Protein AF-A0A087ARN2-F1 (afdb_monomer_lite)

Organism: NCBI:txid78344

Sequence (265 aa):
MGVLNLYKTVVIKGNYSTIGYGLGFSHPNRLAYGFVYLLFTYIAFVGKSFNKKDYICITFGLIVCYAITQSRTAILCVVSILLLVTLVKSRFLNKNIKRLVAFLGYVCPPLCVFISIGVPQLMLSSNHNLRILADLIDKLFSGRFKLISRTFKYYDMTLFGGVNSFDILDRIYKYSTVDNGYIRFLYAYGIVGLFVYIVLTLLTVNALSKHGNYLFVSLIIVTSFWGISENVLMSVGFNITVLFWSVLLRRTSTNEKMISTCSLS

Structure (mmCIF, N/CA/C/O backbone):
data_AF-A0A087ARN2-F1
#
_entry.id   AF-A0A087ARN2-F1
#
loop_
_atom_site.group_PDB
_atom_site.id
_atom_site.type_symbol
_atom_site.label_atom_id
_atom_site.label_alt_id
_atom_site.label_comp_id
_atom_site.label_asym_id
_atom_site.label_entity_id
_atom_site.label_seq_id
_atom_site.pdbx_PDB_ins_code
_atom_site.Cartn_x
_atom_site.Cartn_y
_atom_site.Cartn_z
_atom_site.occupancy
_atom_site.B_iso_or_equiv
_atom_site.auth_seq_id
_atom_site.auth_comp_id
_atom_site.auth_asym_id
_atom_site.auth_atom_id
_atom_site.pdbx_PDB_model_num
ATOM 1 N N . MET A 1 1 ? 33.820 -0.016 17.286 1.00 42.00 1 MET A N 1
ATOM 2 C CA . MET A 1 1 ? 33.055 0.465 16.113 1.00 42.00 1 MET A CA 1
ATOM 3 C C . MET A 1 1 ? 31.655 -0.129 16.184 1.00 42.00 1 MET A C 1
ATOM 5 O O . MET A 1 1 ? 31.536 -1.343 16.164 1.00 42.00 1 MET A O 1
ATOM 9 N N . GLY A 1 2 ? 30.629 0.693 16.420 1.00 43.56 2 GLY A N 1
ATOM 10 C CA . GLY A 1 2 ? 29.303 0.214 16.835 1.00 43.56 2 GLY A CA 1
ATOM 11 C C . GLY A 1 2 ? 28.452 -0.391 15.714 1.00 43.56 2 GLY A C 1
ATOM 12 O O . GLY A 1 2 ? 28.624 -0.056 14.543 1.00 43.56 2 GLY A O 1
ATOM 13 N N . VAL A 1 3 ? 27.475 -1.212 16.116 1.00 52.06 3 VAL A N 1
ATOM 14 C CA . VAL A 1 3 ? 26.440 -1.888 15.295 1.00 52.06 3 VAL A CA 1
ATOM 15 C C . VAL A 1 3 ? 25.755 -0.952 14.278 1.00 52.06 3 VAL A C 1
ATOM 17 O O . VAL A 1 3 ? 25.296 -1.388 13.227 1.00 52.06 3 VAL A O 1
ATOM 20 N N . LEU A 1 4 ? 25.755 0.356 14.546 1.00 49.03 4 LEU A N 1
ATOM 21 C CA . LEU A 1 4 ? 25.221 1.406 13.675 1.00 49.03 4 LEU A CA 1
ATOM 22 C C . LEU A 1 4 ? 25.971 1.566 12.339 1.00 49.03 4 LEU A C 1
ATOM 24 O O . LEU A 1 4 ? 25.371 2.023 11.371 1.00 49.03 4 LEU A O 1
ATOM 28 N N . ASN A 1 5 ? 27.252 1.195 12.250 1.00 50.69 5 ASN A N 1
ATOM 29 C CA . ASN A 1 5 ? 28.081 1.481 11.068 1.00 50.69 5 ASN A CA 1
ATOM 30 C C . ASN A 1 5 ? 28.059 0.380 9.992 1.00 50.69 5 ASN A C 1
ATOM 32 O O . ASN A 1 5 ? 28.600 0.580 8.909 1.00 50.69 5 ASN A O 1
ATOM 36 N N . LEU A 1 6 ? 27.441 -0.773 10.269 1.00 50.91 6 LEU A N 1
ATOM 37 C CA . LEU A 1 6 ? 27.540 -1.968 9.420 1.00 50.91 6 LEU A CA 1
ATOM 38 C C . LEU A 1 6 ? 26.692 -1.916 8.134 1.00 50.91 6 LEU A C 1
ATOM 40 O O . LEU A 1 6 ? 26.964 -2.671 7.212 1.00 50.91 6 LEU A O 1
ATOM 44 N N . TYR A 1 7 ? 25.711 -1.007 8.036 1.00 55.31 7 TYR A N 1
ATOM 45 C CA . TYR A 1 7 ? 24.829 -0.870 6.860 1.00 55.31 7 TYR A CA 1
ATOM 46 C C . TYR A 1 7 ? 24.456 0.592 6.597 1.00 55.31 7 TYR A C 1
ATOM 48 O O . TYR A 1 7 ? 23.280 0.965 6.536 1.00 55.31 7 TYR A O 1
ATOM 56 N N . LYS A 1 8 ? 25.479 1.445 6.511 1.00 56.59 8 LYS A N 1
ATOM 57 C CA . LYS A 1 8 ? 25.338 2.850 6.131 1.00 56.59 8 LYS A CA 1
ATOM 58 C C . LYS A 1 8 ? 25.151 2.928 4.617 1.00 56.59 8 LYS A C 1
ATOM 60 O O . LYS A 1 8 ? 26.072 2.609 3.872 1.00 56.59 8 LYS A O 1
ATOM 65 N N . THR A 1 9 ? 23.987 3.371 4.151 1.00 59.41 9 THR A N 1
ATOM 66 C CA . THR A 1 9 ? 23.742 3.556 2.711 1.00 59.41 9 THR A CA 1
ATOM 67 C C . THR A 1 9 ? 23.382 5.000 2.412 1.00 59.41 9 THR A C 1
ATOM 69 O O . THR A 1 9 ? 22.586 5.618 3.126 1.00 59.41 9 THR A O 1
ATOM 72 N N . VAL A 1 10 ? 23.945 5.533 1.331 1.00 61.50 10 VAL A N 1
ATOM 73 C CA . VAL A 1 10 ? 23.566 6.842 0.805 1.00 61.50 10 VAL A CA 1
ATOM 74 C C . VAL A 1 10 ? 22.22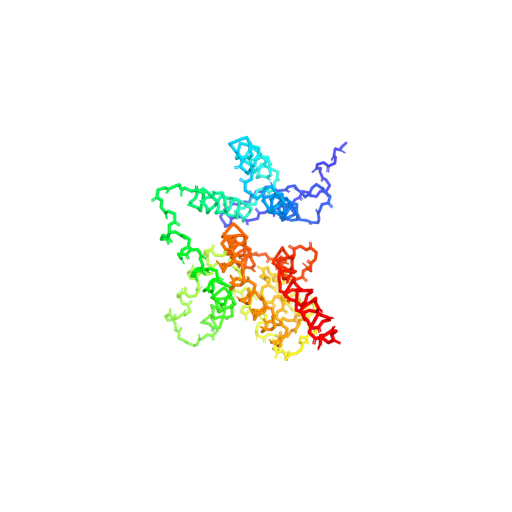0 6.703 0.096 1.00 61.50 10 VAL A C 1
ATOM 76 O O . VAL A 1 10 ? 22.105 6.033 -0.925 1.00 61.50 10 VAL A O 1
ATOM 79 N N . VAL A 1 11 ? 21.191 7.332 0.652 1.00 57.62 11 VAL A N 1
ATOM 80 C CA . VAL A 1 11 ? 19.848 7.418 0.080 1.00 57.62 11 VAL A CA 1
ATOM 81 C C . VAL A 1 11 ? 19.754 8.721 -0.709 1.00 57.62 11 VAL A C 1
ATOM 83 O O . VAL A 1 11 ? 19.768 9.811 -0.132 1.00 57.62 11 VAL A O 1
ATOM 86 N N . ILE A 1 12 ? 19.668 8.615 -2.034 1.00 57.97 12 ILE A N 1
ATOM 87 C CA . ILE A 1 12 ? 19.504 9.764 -2.931 1.00 57.97 12 ILE 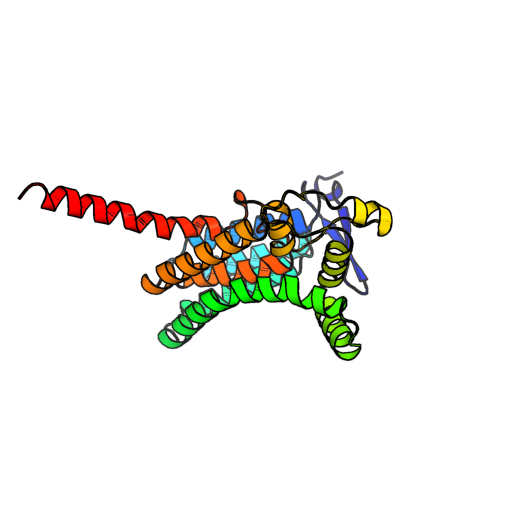A CA 1
ATOM 88 C C . ILE A 1 12 ? 18.036 10.206 -2.890 1.00 57.97 12 ILE A C 1
ATOM 90 O O . ILE A 1 12 ? 17.133 9.440 -3.225 1.00 57.97 12 ILE A O 1
ATOM 94 N N . LYS A 1 13 ? 17.783 11.446 -2.464 1.00 51.91 13 LYS A N 1
ATOM 95 C CA . LYS A 1 13 ? 16.450 12.051 -2.341 1.00 51.91 13 LYS A CA 1
ATOM 96 C C . LYS A 1 13 ? 16.305 13.203 -3.334 1.00 51.91 13 LYS A C 1
ATOM 98 O O . LYS A 1 13 ? 16.327 14.371 -2.951 1.00 51.91 13 LYS A O 1
ATOM 103 N N . GLY A 1 14 ? 16.130 12.876 -4.613 1.00 56.53 14 GLY A N 1
ATOM 104 C CA . GLY A 1 14 ? 15.984 13.877 -5.675 1.00 56.53 14 GLY A CA 1
ATOM 105 C C . GLY A 1 14 ? 17.253 14.720 -5.829 1.00 56.53 14 GLY A C 1
ATOM 106 O O . GLY A 1 14 ? 18.191 14.274 -6.475 1.00 56.53 14 GLY A O 1
ATOM 107 N N . ASN A 1 15 ? 17.291 15.898 -5.195 1.00 43.38 15 ASN A N 1
ATOM 108 C CA . ASN A 1 15 ? 18.382 16.877 -5.321 1.00 43.38 15 ASN A CA 1
ATOM 109 C C . ASN A 1 15 ? 19.471 16.773 -4.235 1.00 43.38 15 ASN A C 1
ATOM 111 O O . ASN A 1 15 ? 20.459 17.494 -4.311 1.00 43.38 15 ASN A O 1
ATOM 115 N N . TYR A 1 16 ? 19.304 15.930 -3.210 1.00 45.41 16 TYR A N 1
ATOM 116 C CA . TYR A 1 16 ? 20.285 15.789 -2.127 1.00 45.41 16 TYR A CA 1
ATOM 117 C C . TYR A 1 16 ? 20.426 14.338 -1.664 1.00 45.41 16 TYR A C 1
ATOM 119 O O . TYR A 1 16 ? 19.500 13.535 -1.776 1.00 45.41 16 TYR A O 1
ATOM 127 N N . SER A 1 17 ? 21.593 13.993 -1.129 1.00 56.38 17 SER A N 1
ATOM 128 C CA . SER A 1 17 ? 21.893 12.666 -0.595 1.00 56.38 17 SER A CA 1
ATOM 129 C C . SER A 1 17 ? 21.858 12.672 0.932 1.00 56.38 17 SER A C 1
ATOM 131 O O . SER A 1 17 ? 22.512 13.499 1.562 1.00 56.38 17 SER A O 1
ATOM 133 N N . THR A 1 18 ? 21.131 11.732 1.536 1.00 61.28 18 THR A N 1
ATOM 134 C CA . THR A 1 18 ? 21.098 11.540 2.996 1.00 61.28 18 THR A CA 1
ATOM 135 C C . THR A 1 18 ? 21.615 10.168 3.371 1.00 61.28 18 THR A C 1
ATOM 137 O O . THR A 1 18 ? 21.396 9.207 2.645 1.00 61.28 18 THR A O 1
ATOM 140 N N . ILE A 1 19 ? 22.250 10.050 4.528 1.00 70.62 19 ILE A N 1
ATOM 141 C CA . ILE A 1 19 ? 22.676 8.757 5.058 1.00 70.62 19 ILE A CA 1
ATOM 142 C C . ILE A 1 19 ? 21.508 8.121 5.818 1.00 70.62 19 ILE A C 1
ATOM 144 O O . ILE A 1 19 ? 20.956 8.746 6.721 1.00 70.62 19 ILE A O 1
ATOM 148 N N . GLY A 1 20 ? 21.158 6.884 5.465 1.00 59.47 20 GLY A N 1
ATOM 149 C CA . GLY A 1 20 ? 20.252 6.040 6.245 1.00 59.47 20 GLY A CA 1
ATOM 150 C C . GLY A 1 20 ? 20.992 4.845 6.845 1.00 59.47 20 GLY A C 1
ATOM 151 O O . GLY A 1 20 ? 21.962 4.354 6.257 1.00 59.47 20 GLY A O 1
ATOM 152 N N . TYR A 1 21 ? 20.517 4.364 7.995 1.00 64.62 21 TYR A N 1
ATOM 153 C CA . TYR A 1 21 ? 21.105 3.222 8.700 1.00 64.62 21 TYR A CA 1
ATOM 154 C C . TYR A 1 21 ? 20.163 2.011 8.683 1.00 64.62 21 TYR A C 1
ATOM 156 O O . TYR A 1 21 ? 19.014 2.100 9.113 1.00 64.62 21 TYR A O 1
ATOM 164 N N . GLY A 1 22 ? 20.656 0.871 8.184 1.00 56.06 22 GLY A N 1
ATOM 165 C CA . GLY A 1 22 ? 19.898 -0.385 8.084 1.00 56.06 22 GLY A CA 1
ATOM 166 C C . GLY A 1 22 ? 19.762 -1.192 9.379 1.00 56.06 22 GLY A C 1
ATOM 167 O O . GLY A 1 22 ? 18.892 -2.048 9.447 1.00 56.06 22 GLY A O 1
ATOM 168 N N . LEU A 1 23 ? 20.589 -0.943 10.404 1.00 62.75 23 LEU A N 1
ATOM 169 C CA . LEU A 1 23 ? 20.616 -1.692 11.681 1.00 62.75 23 LEU A CA 1
ATOM 170 C C . LEU A 1 23 ? 20.532 -3.228 11.523 1.00 62.75 23 LEU A C 1
ATOM 172 O O . LEU A 1 23 ? 19.748 -3.886 12.199 1.00 62.75 23 LEU A O 1
ATOM 176 N N . GLY A 1 24 ? 21.308 -3.806 10.603 1.00 57.47 24 GLY A N 1
ATOM 177 C CA . GLY A 1 24 ? 21.291 -5.251 10.327 1.00 57.47 24 GLY A CA 1
ATOM 178 C C . GLY A 1 24 ? 20.391 -5.664 9.161 1.00 57.47 24 GLY A C 1
ATOM 179 O O . GLY A 1 24 ? 20.527 -6.773 8.653 1.00 57.47 24 GLY A O 1
ATOM 180 N N . PHE A 1 25 ? 19.526 -4.772 8.674 1.00 58.19 25 PHE A N 1
ATOM 181 C CA . PHE A 1 25 ? 18.828 -4.955 7.406 1.00 58.19 25 PHE A CA 1
ATOM 182 C C . PHE A 1 25 ? 19.691 -4.506 6.226 1.00 58.19 25 PHE A C 1
ATOM 184 O O . PHE A 1 25 ? 20.409 -3.510 6.298 1.00 58.19 25 PHE A O 1
ATOM 191 N N . SER A 1 26 ? 19.528 -5.188 5.089 1.00 60.00 26 SER A N 1
ATOM 192 C CA . SER A 1 26 ? 20.270 -4.914 3.850 1.00 60.00 26 SER A CA 1
ATOM 193 C C . SER A 1 26 ? 20.036 -3.514 3.259 1.00 60.00 26 SER A C 1
ATOM 195 O O . SER A 1 26 ? 20.745 -3.109 2.347 1.00 60.00 26 SER A O 1
ATOM 197 N N . HIS A 1 27 ? 19.015 -2.788 3.722 1.00 69.00 27 HIS A N 1
ATOM 198 C CA . HIS A 1 27 ? 18.702 -1.425 3.294 1.00 69.00 27 HIS A CA 1
ATOM 199 C C . HIS A 1 27 ? 17.960 -0.692 4.429 1.00 69.00 27 HIS A C 1
ATOM 201 O O . HIS A 1 27 ? 17.179 -1.346 5.111 1.00 69.00 27 HIS A O 1
ATOM 207 N N . PRO A 1 28 ? 18.107 0.629 4.638 1.00 74.06 28 PRO A N 1
ATOM 208 C CA . PRO A 1 28 ? 17.392 1.378 5.686 1.00 74.06 28 PRO A CA 1
ATOM 209 C C . PRO A 1 28 ? 15.875 1.335 5.553 1.00 74.06 28 PRO A C 1
ATOM 211 O O . PRO A 1 28 ? 15.160 1.247 6.551 1.00 74.06 28 PRO A O 1
ATOM 214 N N . ASN A 1 29 ? 15.375 1.312 4.316 1.00 78.00 29 ASN A N 1
ATOM 215 C CA . ASN A 1 29 ? 13.947 1.118 4.105 1.00 78.00 29 ASN A CA 1
ATOM 216 C C . ASN A 1 29 ? 13.517 -0.264 4.668 1.00 78.00 29 ASN A C 1
ATOM 218 O O . ASN A 1 29 ? 12.486 -0.300 5.327 1.00 78.00 29 ASN A O 1
ATOM 222 N N . ARG A 1 30 ? 14.369 -1.321 4.557 1.00 79.38 30 ARG A N 1
ATOM 223 C CA . ARG A 1 30 ? 14.435 -2.568 5.388 1.00 79.38 30 ARG A CA 1
ATOM 224 C C . ARG A 1 30 ? 13.595 -2.536 6.646 1.00 79.38 30 ARG A C 1
ATOM 226 O O . ARG A 1 30 ? 12.568 -3.180 6.851 1.00 79.38 30 ARG A O 1
ATOM 233 N N . LEU A 1 31 ? 14.177 -1.730 7.508 1.00 82.00 31 LEU A N 1
ATOM 234 C CA . LEU A 1 31 ? 13.820 -1.554 8.882 1.00 82.00 31 LEU A CA 1
ATOM 235 C C . LEU A 1 31 ? 12.513 -0.772 8.989 1.00 82.00 31 LEU A C 1
ATOM 237 O O . LEU A 1 31 ? 11.633 -1.150 9.757 1.00 82.00 31 LEU A O 1
ATOM 241 N N . ALA A 1 32 ? 12.362 0.276 8.175 1.00 84.94 32 ALA A N 1
ATOM 242 C CA . ALA A 1 32 ? 11.154 1.084 8.141 1.00 84.94 32 ALA A CA 1
ATOM 243 C C . ALA A 1 32 ? 9.917 0.247 7.776 1.00 84.94 32 ALA A C 1
ATOM 245 O O . ALA A 1 32 ? 8.869 0.436 8.389 1.00 84.94 32 ALA A O 1
ATOM 246 N N . TYR A 1 33 ? 10.022 -0.712 6.844 1.00 85.00 33 TYR A N 1
ATOM 247 C CA . TYR A 1 33 ? 8.883 -1.584 6.540 1.00 85.00 33 TYR A CA 1
ATOM 248 C C . TYR A 1 33 ? 8.527 -2.510 7.692 1.00 85.00 33 TYR A C 1
ATOM 250 O O . TYR A 1 33 ? 7.349 -2.631 8.023 1.00 85.00 33 TYR A O 1
ATOM 258 N N . GLY A 1 34 ? 9.528 -3.146 8.306 1.00 87.19 34 GLY A N 1
ATOM 259 C CA . GLY A 1 34 ? 9.303 -4.002 9.471 1.00 87.19 34 GLY A CA 1
ATOM 260 C C . GLY A 1 34 ? 8.626 -3.233 10.607 1.00 87.19 34 GLY A C 1
ATOM 261 O O . GLY A 1 34 ? 7.657 -3.714 11.190 1.00 87.19 34 GLY A O 1
ATOM 262 N N . PHE A 1 35 ? 9.067 -1.998 10.852 1.00 90.00 35 PHE A N 1
ATOM 263 C CA . PHE A 1 35 ? 8.465 -1.107 11.840 1.00 90.00 35 PHE A CA 1
ATOM 264 C C . PHE A 1 35 ? 7.003 -0.758 11.516 1.00 90.00 35 PHE A C 1
ATOM 266 O O . PHE A 1 35 ? 6.135 -0.909 12.374 1.00 90.00 35 PHE A O 1
ATOM 273 N N . VAL A 1 36 ? 6.702 -0.344 10.278 1.00 91.44 36 VAL A N 1
ATOM 274 C CA . VAL A 1 36 ? 5.322 -0.039 9.850 1.00 91.44 36 VAL A CA 1
ATOM 275 C C . VAL A 1 36 ? 4.427 -1.274 9.960 1.00 91.44 36 VAL A C 1
ATOM 277 O O . VAL A 1 36 ? 3.302 -1.171 10.448 1.00 91.44 36 VAL A O 1
ATOM 280 N N . TYR A 1 37 ? 4.930 -2.446 9.568 1.00 91.44 37 TYR A N 1
ATOM 281 C CA . TYR A 1 37 ? 4.198 -3.704 9.689 1.00 91.44 37 TYR A CA 1
ATOM 282 C C . TYR A 1 37 ? 3.853 -4.027 11.151 1.00 91.44 37 TYR A C 1
ATOM 284 O O . TYR A 1 37 ? 2.691 -4.292 11.454 1.00 91.44 37 TYR A O 1
ATOM 292 N N . LEU A 1 38 ? 4.828 -3.933 12.064 1.00 91.56 38 LEU A N 1
ATOM 293 C CA . LEU A 1 38 ? 4.613 -4.136 13.503 1.00 91.56 38 LEU A CA 1
ATOM 294 C C . LEU A 1 38 ? 3.604 -3.141 14.089 1.00 91.56 38 LEU A C 1
ATOM 296 O O . LEU A 1 38 ? 2.761 -3.510 14.904 1.00 91.56 38 LEU A O 1
ATOM 300 N N . LEU A 1 39 ? 3.651 -1.881 13.658 1.00 92.44 39 LEU A N 1
ATOM 301 C CA . LEU A 1 39 ? 2.666 -0.886 14.072 1.00 92.44 39 LEU A CA 1
ATOM 302 C C . LEU A 1 39 ? 1.262 -1.233 13.581 1.00 92.44 39 LEU A C 1
ATOM 304 O O . LEU A 1 39 ? 0.295 -1.104 14.329 1.00 92.44 39 LEU A O 1
ATOM 308 N N . PHE A 1 40 ? 1.128 -1.668 12.332 1.00 93.25 40 PHE A N 1
ATOM 309 C CA . PHE A 1 40 ? -0.173 -1.996 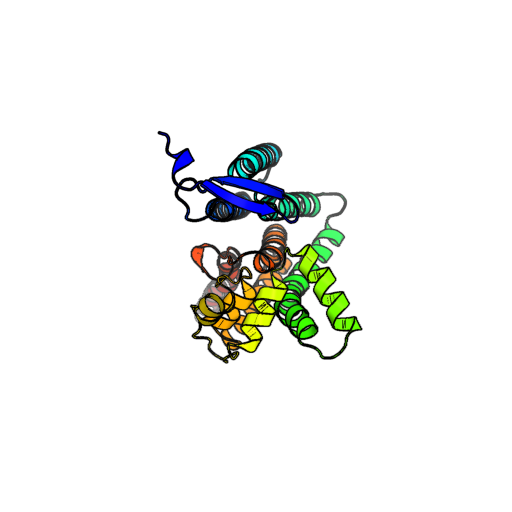11.761 1.00 93.25 40 PHE A CA 1
ATOM 310 C C . PHE A 1 40 ? -0.780 -3.228 12.435 1.00 93.25 40 PHE A C 1
ATOM 312 O O . PHE A 1 40 ? -1.977 -3.227 12.734 1.00 93.25 40 PHE A O 1
ATOM 319 N N . THR A 1 41 ? 0.028 -4.247 12.736 1.00 91.69 41 THR A N 1
ATOM 320 C CA . THR A 1 41 ? -0.427 -5.419 13.496 1.00 91.69 41 THR A CA 1
ATOM 321 C C . THR A 1 41 ? -0.767 -5.057 14.941 1.00 91.69 41 THR A C 1
ATOM 323 O O . THR A 1 41 ? -1.795 -5.510 15.441 1.00 91.69 41 THR A O 1
ATOM 326 N N . TYR A 1 42 ? -0.003 -4.171 15.587 1.00 92.19 42 TYR A N 1
ATOM 327 C CA . TYR A 1 42 ? -0.342 -3.636 16.909 1.00 92.19 42 TYR A CA 1
ATOM 328 C C . TYR A 1 42 ? -1.681 -2.878 16.907 1.00 92.19 42 TYR A C 1
ATOM 330 O O . TYR A 1 42 ? -2.546 -3.150 17.740 1.00 92.19 42 TYR A O 1
ATOM 338 N N . ILE A 1 43 ? -1.904 -1.979 15.941 1.00 91.25 43 ILE A N 1
ATOM 339 C CA . ILE A 1 43 ? -3.180 -1.257 15.787 1.00 91.25 43 ILE A CA 1
ATOM 340 C C . ILE A 1 43 ? -4.330 -2.246 15.560 1.00 91.25 43 ILE A C 1
ATOM 342 O O . ILE A 1 43 ? -5.408 -2.079 16.137 1.00 91.25 43 ILE A O 1
ATOM 346 N N . ALA A 1 44 ? -4.108 -3.282 14.748 1.00 90.88 44 ALA A N 1
ATOM 347 C CA . ALA A 1 44 ? -5.092 -4.330 14.509 1.00 90.88 44 ALA A CA 1
ATOM 348 C C . ALA A 1 44 ? -5.413 -5.135 15.783 1.00 90.88 44 ALA A C 1
ATOM 350 O O . ALA A 1 44 ? -6.578 -5.454 16.021 1.00 90.88 44 ALA A O 1
ATOM 351 N N . PHE A 1 45 ? -4.404 -5.421 16.609 1.00 90.38 45 PHE A N 1
ATOM 352 C CA . PHE A 1 45 ? -4.542 -6.155 17.867 1.00 90.38 45 PHE A CA 1
ATOM 353 C C . PHE A 1 45 ? -5.296 -5.352 18.935 1.00 90.38 45 PHE A C 1
ATOM 355 O O . PHE A 1 45 ? -6.246 -5.851 19.534 1.00 90.38 45 PHE A O 1
ATOM 362 N N . VAL A 1 46 ? -4.916 -4.088 19.141 1.00 87.81 46 VAL A N 1
ATOM 363 C CA . VAL A 1 46 ? -5.569 -3.195 20.112 1.00 87.81 46 VAL A CA 1
ATOM 364 C C . VAL A 1 46 ? -6.989 -2.835 19.649 1.00 87.81 46 VAL A C 1
ATOM 366 O O . VAL A 1 46 ? -7.939 -2.798 20.433 1.00 87.81 46 VAL A O 1
ATOM 369 N N . GLY A 1 47 ? -7.173 -2.576 18.353 1.00 83.38 47 GLY A N 1
ATOM 370 C CA . GLY A 1 47 ? -8.479 -2.340 17.746 1.00 83.38 47 GLY A CA 1
ATOM 371 C C . GLY A 1 47 ? -9.293 -1.243 18.450 1.00 83.38 47 GLY A C 1
ATOM 372 O O . GLY A 1 47 ? -8.976 -0.047 18.409 1.00 83.38 47 GLY A O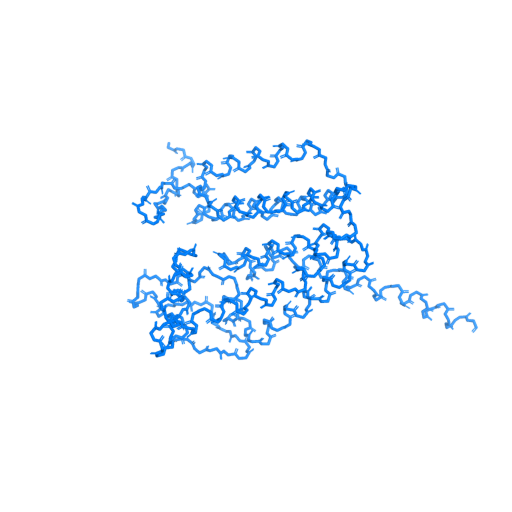 1
ATOM 373 N N . LYS A 1 48 ? -10.405 -1.630 19.088 1.00 75.12 48 LYS A N 1
ATOM 374 C CA . LYS A 1 48 ? -11.343 -0.674 19.705 1.00 75.12 48 LYS A CA 1
ATOM 375 C C . LYS A 1 48 ? -10.785 0.006 20.958 1.00 75.12 48 LYS A C 1
ATOM 377 O O . LYS A 1 48 ? -11.154 1.160 21.180 1.00 75.12 48 LYS A O 1
ATOM 382 N N . SER A 1 49 ? -9.866 -0.616 21.697 1.00 82.44 49 SER A N 1
ATOM 383 C CA . SER A 1 49 ? -9.254 -0.035 22.905 1.00 82.44 49 SER A CA 1
ATOM 384 C C . SER A 1 49 ? -8.138 0.979 22.616 1.00 82.44 49 SER A C 1
ATOM 386 O O . SER A 1 49 ? -7.525 1.477 23.549 1.00 82.44 49 SER A O 1
ATOM 388 N N . PHE A 1 50 ? -7.903 1.326 21.342 1.00 82.81 50 PHE A N 1
ATOM 389 C CA . PHE A 1 50 ? -6.861 2.284 20.953 1.00 82.81 50 PHE A CA 1
ATOM 390 C C . PHE A 1 50 ? -7.102 3.674 21.565 1.00 82.81 50 PHE A C 1
ATOM 392 O O . PHE A 1 50 ? -8.121 4.316 21.263 1.00 82.81 50 PHE A O 1
ATOM 399 N N . ASN A 1 51 ? -6.163 4.106 22.404 1.00 87.38 51 ASN A N 1
ATOM 400 C CA . ASN A 1 51 ? -6.239 5.236 23.328 1.00 87.38 51 ASN A CA 1
ATOM 401 C C . ASN A 1 51 ? -5.242 6.351 22.969 1.00 87.38 51 ASN A C 1
ATOM 403 O O . ASN A 1 51 ? -4.358 6.193 22.134 1.00 87.38 51 ASN A O 1
ATOM 407 N N . LYS A 1 52 ? -5.337 7.500 23.658 1.00 87.31 52 LY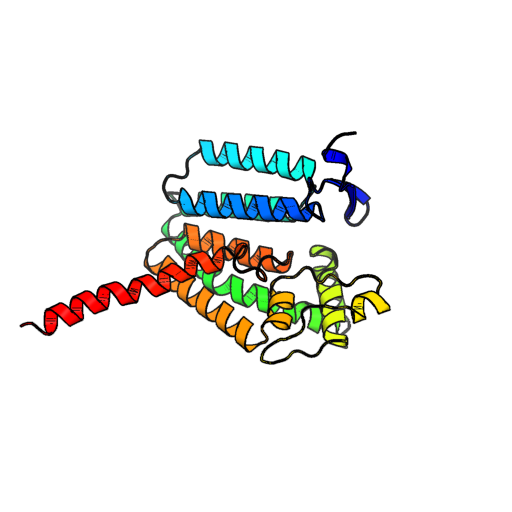S A N 1
ATOM 408 C CA . LYS A 1 52 ? -4.417 8.644 23.474 1.00 87.31 52 LYS A CA 1
ATOM 409 C C . LYS A 1 52 ? -2.941 8.288 23.714 1.00 87.31 52 LYS A C 1
ATOM 411 O O . LYS A 1 52 ? -2.075 8.829 23.037 1.00 87.31 52 LYS A O 1
ATOM 416 N N . LYS A 1 53 ? -2.656 7.373 24.650 1.00 89.19 53 LYS A N 1
ATOM 417 C CA . LYS A 1 53 ? -1.290 6.893 24.925 1.00 89.19 53 LYS A CA 1
ATOM 418 C C . LYS A 1 53 ? -0.683 6.196 23.705 1.00 89.19 53 LYS A C 1
ATOM 420 O O . LYS A 1 53 ? 0.484 6.421 23.402 1.00 89.19 53 LYS A O 1
ATOM 425 N N . ASP A 1 54 ? -1.497 5.446 22.966 1.00 91.00 54 ASP A N 1
ATOM 426 C CA . ASP A 1 54 ? -1.058 4.726 21.771 1.00 91.00 54 ASP A CA 1
ATOM 427 C C . ASP A 1 54 ? -0.700 5.713 20.653 1.00 91.00 54 ASP A C 1
ATOM 429 O O . ASP A 1 54 ? 0.341 5.567 20.024 1.00 91.00 54 ASP A O 1
ATOM 433 N N . TYR A 1 55 ? -1.475 6.793 20.471 1.00 90.88 55 TYR A N 1
ATOM 434 C CA . TYR A 1 55 ? -1.112 7.871 19.536 1.00 90.88 55 TYR A CA 1
ATOM 435 C C . TYR A 1 55 ? 0.264 8.473 19.849 1.00 90.88 55 TYR A C 1
ATOM 437 O O . TYR A 1 55 ? 1.073 8.656 18.938 1.00 90.88 55 TYR A O 1
ATOM 445 N N . ILE A 1 56 ? 0.542 8.767 21.124 1.00 91.19 56 ILE A N 1
ATOM 446 C CA . ILE A 1 56 ? 1.825 9.350 21.548 1.00 91.19 56 ILE A CA 1
ATOM 447 C C . ILE A 1 56 ? 2.964 8.354 21.308 1.00 91.19 56 ILE A C 1
ATOM 449 O O . ILE A 1 56 ? 3.978 8.721 20.716 1.00 91.19 56 ILE A O 1
ATOM 453 N N . CYS A 1 57 ? 2.782 7.091 21.705 1.00 92.06 57 CYS A N 1
ATOM 454 C CA . CYS A 1 57 ? 3.786 6.042 21.535 1.00 92.06 57 CYS A CA 1
ATOM 455 C C . CYS A 1 57 ? 4.120 5.802 20.054 1.00 92.06 57 CYS A C 1
ATOM 457 O O . CYS A 1 57 ? 5.293 5.794 19.680 1.00 92.06 57 CYS A O 1
ATOM 459 N N . ILE A 1 58 ? 3.103 5.694 19.192 1.00 92.81 58 ILE A N 1
ATOM 460 C CA . ILE A 1 58 ? 3.293 5.498 17.749 1.00 92.81 58 ILE A CA 1
ATOM 461 C C . ILE A 1 58 ? 3.970 6.713 17.111 1.00 92.81 58 ILE A C 1
ATOM 463 O O . ILE A 1 58 ? 4.875 6.548 16.295 1.00 92.81 58 ILE A O 1
ATOM 467 N N . THR A 1 59 ? 3.575 7.929 17.495 1.00 92.38 59 THR A N 1
ATOM 468 C CA . THR A 1 59 ? 4.186 9.158 16.965 1.00 92.38 59 THR A CA 1
ATOM 469 C C . THR A 1 59 ? 5.655 9.259 17.370 1.00 92.38 59 THR A C 1
ATOM 471 O O . THR A 1 59 ? 6.506 9.540 16.529 1.00 92.38 59 THR A O 1
ATOM 474 N N . PHE A 1 60 ? 5.976 8.967 18.632 1.00 92.75 60 PHE A N 1
ATOM 475 C CA . PHE A 1 60 ? 7.357 8.933 19.107 1.00 92.75 60 PHE A CA 1
ATOM 476 C C . PHE A 1 60 ? 8.182 7.868 18.371 1.00 92.75 60 PHE A C 1
ATOM 478 O O . PHE A 1 60 ? 9.259 8.167 17.853 1.00 92.75 60 PHE A O 1
ATOM 485 N N . GLY A 1 61 ? 7.646 6.651 18.240 1.00 91.38 61 GLY A N 1
ATOM 486 C CA . GLY A 1 61 ? 8.284 5.580 17.478 1.00 91.38 61 GLY A CA 1
ATOM 487 C C . GLY A 1 61 ? 8.530 5.964 16.016 1.00 91.38 61 GLY A C 1
ATOM 488 O O . GLY A 1 61 ? 9.598 5.675 15.480 1.00 91.38 61 GLY A O 1
ATOM 489 N N . LEU A 1 62 ? 7.592 6.675 15.380 1.00 92.50 62 LEU A N 1
ATOM 490 C CA . LEU A 1 62 ? 7.755 7.176 14.016 1.00 92.50 62 LEU A CA 1
ATOM 491 C C . LEU A 1 62 ? 8.892 8.200 13.906 1.00 92.50 62 LEU A C 1
ATOM 493 O O . LEU A 1 62 ? 9.668 8.126 12.954 1.00 92.50 62 LEU A O 1
ATOM 497 N N . ILE A 1 63 ? 9.018 9.126 14.863 1.00 90.75 63 ILE A N 1
ATOM 498 C CA . ILE A 1 63 ? 10.108 10.117 14.889 1.00 90.75 63 ILE A CA 1
ATOM 499 C C . ILE A 1 63 ? 11.462 9.409 14.980 1.00 90.75 63 ILE A C 1
ATOM 501 O O . ILE A 1 63 ? 12.361 9.699 14.189 1.00 90.75 63 ILE A O 1
ATOM 505 N N . VAL A 1 64 ? 11.590 8.436 15.887 1.00 89.44 64 VAL A N 1
ATOM 506 C CA . VAL A 1 64 ? 12.814 7.632 16.039 1.00 89.44 64 VAL A CA 1
ATOM 507 C C . VAL A 1 64 ? 13.103 6.834 14.765 1.00 89.44 64 VAL A C 1
ATOM 509 O O . VAL A 1 64 ? 14.218 6.878 14.242 1.00 89.44 64 VAL A O 1
ATOM 512 N N . CYS A 1 65 ? 12.094 6.157 14.211 1.00 88.00 65 CYS A N 1
ATOM 513 C CA . CYS A 1 65 ? 12.227 5.403 12.968 1.00 88.00 65 CYS A CA 1
ATOM 514 C C . CYS A 1 65 ? 12.684 6.305 11.816 1.00 88.00 65 CYS A C 1
ATOM 516 O O . CYS A 1 65 ? 13.570 5.923 11.050 1.00 88.00 65 CYS A O 1
ATOM 518 N N . TYR A 1 66 ? 12.119 7.506 11.685 1.00 88.06 66 TYR A N 1
ATOM 519 C CA . TYR A 1 66 ? 12.510 8.450 10.643 1.00 88.06 66 TYR A CA 1
ATOM 520 C C . TYR A 1 66 ? 13.925 8.996 10.849 1.00 88.06 66 TYR A C 1
ATOM 522 O O . TYR A 1 66 ? 14.675 9.093 9.878 1.00 88.06 66 TYR A O 1
ATOM 530 N N . ALA A 1 67 ? 14.322 9.295 12.088 1.00 84.25 67 ALA A N 1
ATOM 531 C CA . ALA A 1 67 ? 15.677 9.749 12.394 1.00 84.25 67 ALA A CA 1
ATOM 532 C C . ALA A 1 67 ? 16.740 8.734 11.932 1.00 84.25 67 ALA A C 1
ATOM 534 O O . ALA A 1 67 ? 17.777 9.132 11.403 1.00 84.25 67 ALA A O 1
ATOM 535 N N . ILE A 1 68 ? 16.449 7.435 12.061 1.00 81.94 68 ILE A N 1
ATOM 536 C CA . ILE A 1 68 ? 17.360 6.337 11.701 1.00 81.94 68 ILE A CA 1
ATOM 537 C C . ILE A 1 68 ? 17.284 5.989 10.204 1.00 81.94 68 ILE A C 1
ATOM 539 O O . ILE A 1 68 ? 18.307 5.887 9.521 1.00 81.94 68 ILE A O 1
ATOM 543 N N . THR A 1 69 ? 16.071 5.771 9.691 1.00 82.12 69 THR A N 1
ATOM 544 C CA . THR A 1 69 ? 15.845 5.204 8.346 1.00 82.12 69 THR A CA 1
ATOM 545 C C . THR A 1 69 ? 15.695 6.258 7.263 1.00 82.12 69 THR A C 1
ATOM 547 O O . THR A 1 69 ? 15.892 5.955 6.088 1.00 82.12 69 THR A O 1
ATOM 550 N N . GLN A 1 70 ? 15.318 7.486 7.637 1.00 81.38 70 GLN A N 1
ATOM 551 C CA . GLN A 1 70 ? 15.016 8.578 6.714 1.00 81.38 70 GLN A CA 1
ATOM 552 C C . GLN A 1 70 ? 13.912 8.232 5.690 1.00 81.38 70 GLN A C 1
ATOM 554 O O . GLN A 1 70 ? 13.805 8.883 4.643 1.00 81.38 70 GLN A O 1
ATOM 559 N N . SER A 1 71 ? 13.060 7.242 5.987 1.00 83.62 71 SER A N 1
ATOM 560 C CA . SER A 1 71 ? 12.019 6.758 5.076 1.00 83.62 71 SER A CA 1
ATOM 561 C C . SER A 1 71 ? 10.780 7.662 5.066 1.00 83.62 71 SER A C 1
ATOM 563 O O . SER A 1 71 ? 10.061 7.789 6.057 1.00 83.62 71 SER A O 1
ATOM 565 N N . ARG A 1 72 ? 10.496 8.272 3.906 1.00 85.69 72 ARG A N 1
ATOM 566 C CA . ARG A 1 72 ? 9.282 9.082 3.686 1.00 85.69 72 ARG A CA 1
ATOM 567 C C . ARG A 1 72 ? 8.023 8.214 3.575 1.00 85.69 72 ARG A C 1
ATOM 569 O O . ARG A 1 72 ? 6.950 8.649 3.985 1.00 85.69 72 ARG A O 1
ATOM 576 N N . THR A 1 73 ? 8.149 6.991 3.052 1.00 87.94 73 THR A N 1
ATOM 577 C CA . THR A 1 73 ? 7.019 6.063 2.878 1.00 87.94 73 THR A CA 1
ATOM 578 C C . THR A 1 73 ? 6.449 5.634 4.228 1.00 87.94 73 THR A C 1
ATOM 580 O O . THR A 1 73 ? 5.230 5.604 4.385 1.00 87.94 73 THR A O 1
ATOM 583 N N . ALA A 1 74 ? 7.308 5.416 5.230 1.00 88.75 74 ALA A N 1
ATOM 584 C CA . ALA A 1 74 ? 6.877 5.106 6.592 1.00 88.75 74 ALA A CA 1
ATOM 585 C C . ALA A 1 74 ? 6.066 6.243 7.233 1.00 88.75 74 ALA A C 1
ATOM 587 O O . ALA A 1 74 ? 5.015 5.979 7.816 1.00 88.75 74 ALA A O 1
ATOM 588 N N . ILE A 1 75 ? 6.499 7.502 7.070 1.00 90.94 75 ILE A N 1
ATOM 589 C CA . ILE A 1 75 ? 5.742 8.670 7.553 1.00 90.94 75 ILE A CA 1
ATOM 590 C C . ILE A 1 75 ? 4.354 8.701 6.926 1.00 90.94 75 ILE A C 1
ATOM 592 O O . ILE A 1 75 ? 3.367 8.784 7.653 1.00 90.94 75 ILE A O 1
ATOM 596 N N . LEU A 1 76 ? 4.274 8.611 5.596 1.00 91.75 76 LEU A N 1
ATOM 597 C CA . LEU A 1 76 ? 2.995 8.662 4.889 1.00 91.75 76 LEU A CA 1
ATOM 598 C C . LEU A 1 76 ? 2.051 7.560 5.380 1.00 91.75 76 LEU A C 1
ATOM 600 O O . LEU A 1 76 ? 0.918 7.853 5.746 1.00 91.75 76 LEU A O 1
ATOM 604 N N . CYS A 1 77 ? 2.532 6.319 5.490 1.00 92.94 77 CYS A N 1
ATOM 605 C CA . CYS A 1 77 ? 1.713 5.197 5.947 1.00 92.94 77 CYS A CA 1
ATOM 606 C C . CYS A 1 77 ? 1.202 5.391 7.383 1.00 92.94 77 CYS A C 1
ATOM 608 O O . CYS A 1 77 ? 0.007 5.228 7.639 1.00 92.94 77 CYS A O 1
ATOM 610 N N . VAL A 1 78 ? 2.082 5.761 8.320 1.00 93.31 78 VAL A N 1
ATOM 611 C CA . VAL A 1 78 ? 1.716 5.909 9.738 1.00 93.31 78 VAL A CA 1
ATOM 612 C C . VAL A 1 78 ? 0.792 7.110 9.954 1.00 93.31 78 VAL A C 1
ATOM 614 O O . VAL A 1 78 ? -0.217 6.997 10.648 1.00 93.31 78 VAL A O 1
ATOM 617 N N . VAL A 1 79 ? 1.069 8.252 9.325 1.00 93.94 79 VAL A N 1
ATOM 618 C CA . VAL A 1 79 ? 0.202 9.435 9.437 1.00 93.94 79 VAL A CA 1
ATOM 619 C C . VAL A 1 79 ? -1.173 9.162 8.824 1.00 93.94 79 VAL A C 1
ATOM 621 O O . VAL A 1 79 ? -2.189 9.465 9.453 1.00 93.94 79 VAL A O 1
ATOM 624 N N . SER A 1 80 ? -1.231 8.533 7.644 1.00 93.81 80 SER A N 1
ATOM 625 C CA . SER A 1 80 ? -2.500 8.179 7.001 1.00 93.81 80 SER A CA 1
ATOM 626 C C . SER A 1 80 ? -3.340 7.234 7.858 1.00 93.81 80 SER A C 1
ATOM 628 O O . SER A 1 80 ? -4.544 7.462 7.991 1.00 93.81 80 SER A O 1
ATOM 630 N N . ILE A 1 81 ? -2.742 6.209 8.482 1.00 94.50 81 ILE A N 1
ATOM 631 C CA . ILE A 1 81 ? -3.521 5.306 9.338 1.00 94.50 81 ILE A CA 1
ATOM 632 C C . ILE A 1 81 ? -4.008 6.004 10.610 1.00 94.50 81 ILE A C 1
ATOM 634 O O . ILE A 1 81 ? -5.169 5.832 10.972 1.00 94.50 81 ILE A O 1
ATOM 638 N N . LEU A 1 82 ? -3.186 6.836 11.260 1.00 93.81 82 LEU A N 1
ATOM 639 C CA . LEU A 1 82 ? -3.602 7.572 12.461 1.00 93.81 82 LEU A CA 1
ATOM 640 C C . LEU A 1 82 ? -4.758 8.534 12.159 1.00 93.81 82 LEU A C 1
ATOM 642 O O . LEU A 1 82 ? -5.719 8.611 12.933 1.00 93.81 82 LEU A O 1
ATOM 646 N N . LEU A 1 83 ? -4.705 9.216 11.012 1.00 93.19 83 LEU A N 1
ATOM 647 C CA . LEU A 1 83 ? -5.787 10.077 10.541 1.00 93.19 83 LEU A CA 1
ATOM 648 C C . LEU A 1 83 ? -7.068 9.267 10.301 1.00 93.19 83 LEU A C 1
ATOM 650 O O . LEU A 1 83 ? -8.120 9.612 10.840 1.00 93.19 83 LEU A O 1
ATOM 654 N N . LEU A 1 84 ? -6.989 8.150 9.571 1.00 92.50 84 LEU A N 1
ATOM 655 C CA . LEU A 1 84 ? -8.153 7.297 9.313 1.00 92.50 84 LEU A CA 1
ATOM 656 C C . LEU A 1 84 ? -8.735 6.686 10.596 1.00 92.50 84 LEU A C 1
ATOM 658 O O . LEU A 1 84 ? -9.956 6.641 10.745 1.00 92.50 84 LEU A O 1
ATOM 662 N N . VAL A 1 85 ? -7.900 6.250 11.542 1.00 91.00 85 VAL A N 1
ATOM 663 C CA . VAL A 1 85 ? -8.355 5.723 12.841 1.00 91.00 85 VAL A CA 1
ATOM 664 C C . VAL A 1 85 ? -9.074 6.812 13.640 1.00 91.00 85 VAL A C 1
ATOM 666 O O . VAL A 1 85 ? -10.147 6.551 14.191 1.00 91.00 85 VAL A O 1
ATOM 669 N N . THR A 1 86 ? -8.543 8.037 13.652 1.00 90.50 86 THR A N 1
ATOM 670 C CA . THR A 1 86 ? -9.179 9.188 14.315 1.00 90.50 86 THR A CA 1
ATOM 671 C C . THR A 1 86 ? -10.549 9.484 13.705 1.00 90.50 86 THR A C 1
ATOM 673 O O . THR A 1 86 ? -11.538 9.611 14.432 1.00 90.50 86 THR A O 1
ATOM 676 N N . LEU A 1 87 ? -10.635 9.529 12.372 1.00 90.00 87 LEU A N 1
ATOM 677 C CA . LEU A 1 87 ? -11.883 9.785 11.652 1.00 90.00 87 LEU A CA 1
ATOM 678 C C . LEU A 1 87 ? -12.929 8.689 11.902 1.00 90.00 87 LEU A C 1
ATOM 680 O O . LEU A 1 87 ? -14.085 9.002 12.186 1.00 90.00 87 LEU A O 1
ATOM 684 N N . VAL A 1 88 ? -12.534 7.413 11.857 1.00 88.25 88 VAL A N 1
ATOM 685 C CA . VAL A 1 88 ? -13.438 6.269 12.081 1.00 88.25 88 VAL A CA 1
ATOM 686 C C . VAL A 1 88 ? -13.943 6.200 13.526 1.00 88.25 88 VAL A C 1
ATOM 688 O O . VAL A 1 88 ? -15.076 5.770 13.758 1.00 88.25 88 VAL A O 1
ATOM 691 N N . LYS A 1 89 ? -13.127 6.609 14.507 1.00 85.06 89 LYS A N 1
ATOM 692 C CA . LYS A 1 89 ? -13.523 6.643 15.925 1.00 85.06 89 LYS A CA 1
ATOM 693 C C . LYS A 1 89 ? -14.306 7.898 16.318 1.00 85.06 89 LYS A C 1
ATOM 695 O O . LYS A 1 89 ? -14.919 7.906 17.387 1.00 85.06 89 LYS A O 1
ATOM 700 N N . SER A 1 90 ? -14.302 8.943 15.493 1.00 83.06 90 SER A N 1
ATOM 701 C CA . SER A 1 90 ? -15.011 10.186 15.793 1.00 83.06 90 SER A CA 1
ATOM 702 C C . SER A 1 90 ? -16.518 9.952 15.942 1.00 83.06 90 SER A C 1
ATOM 704 O O . SER A 1 90 ? -17.170 9.358 15.079 1.00 83.06 90 SER A O 1
ATOM 706 N N . ARG A 1 91 ? -17.096 10.446 17.046 1.00 69.88 91 ARG A N 1
ATOM 707 C CA . ARG A 1 91 ? -18.538 10.332 17.321 1.00 69.88 91 ARG A CA 1
ATOM 708 C C . ARG A 1 91 ? -19.381 11.204 16.385 1.00 69.88 91 ARG A C 1
ATOM 710 O O . ARG A 1 91 ? -20.493 10.811 16.052 1.00 69.88 91 ARG A O 1
ATOM 717 N N . PHE A 1 92 ? -18.840 12.334 15.927 1.00 60.56 92 PHE A N 1
ATOM 718 C CA . PHE A 1 92 ? -19.580 13.354 15.174 1.00 60.56 92 PHE A CA 1
ATOM 719 C C . PHE A 1 92 ? -19.763 13.026 13.686 1.00 60.56 92 PHE A C 1
ATOM 721 O O . PHE A 1 92 ? -20.777 13.376 13.098 1.00 60.56 92 PHE A O 1
ATOM 728 N N . LEU A 1 93 ? -18.814 12.316 13.068 1.00 64.06 93 LEU A N 1
ATOM 729 C CA . LEU A 1 93 ? -18.790 12.089 11.612 1.00 64.06 93 LEU A CA 1
ATOM 730 C C . LEU A 1 93 ? -19.134 10.642 11.218 1.00 64.06 93 LEU A C 1
ATOM 732 O O . LEU A 1 93 ? -18.902 10.194 10.093 1.00 64.06 93 LEU A O 1
ATOM 736 N N . ASN A 1 94 ? -19.687 9.895 12.169 1.00 74.25 94 ASN A N 1
ATOM 737 C CA . ASN A 1 94 ? -19.521 8.452 12.249 1.00 74.25 94 ASN A CA 1
ATOM 738 C C . ASN A 1 94 ? -20.094 7.695 11.033 1.00 74.25 94 ASN A C 1
ATOM 740 O O . ASN A 1 94 ? -19.422 6.843 10.461 1.00 74.25 94 ASN A O 1
ATOM 744 N N . LYS A 1 95 ? -21.314 8.013 10.575 1.00 84.62 95 LYS A N 1
ATOM 745 C CA . LYS A 1 95 ? -21.976 7.238 9.504 1.00 84.62 95 LYS A CA 1
ATOM 746 C C . LYS A 1 95 ? -21.420 7.533 8.105 1.00 84.62 95 LYS A C 1
ATOM 748 O O . LYS A 1 95 ? -21.176 6.597 7.345 1.00 84.62 95 LYS A O 1
ATOM 753 N N . ASN A 1 96 ? -21.200 8.806 7.771 1.00 87.75 96 ASN A N 1
ATOM 754 C CA . ASN A 1 96 ? -20.718 9.205 6.443 1.00 87.75 96 ASN A CA 1
ATOM 755 C C . ASN A 1 96 ? -19.250 8.823 6.242 1.00 87.75 96 ASN A C 1
ATOM 757 O O . ASN A 1 96 ? -18.910 8.268 5.201 1.00 87.75 96 ASN A O 1
ATOM 761 N N . ILE A 1 97 ? -18.404 9.011 7.260 1.00 90.31 97 ILE A N 1
ATOM 762 C CA . ILE A 1 97 ? -16.998 8.593 7.203 1.00 90.31 97 ILE A CA 1
ATOM 763 C C . ILE A 1 97 ? -16.881 7.078 7.079 1.00 90.31 97 ILE A C 1
ATOM 765 O O . ILE A 1 97 ? -16.107 6.600 6.261 1.00 90.31 97 ILE A O 1
ATOM 769 N N . LYS A 1 98 ? -17.673 6.301 7.826 1.00 90.81 98 LYS A N 1
ATOM 770 C CA . LYS A 1 98 ? -17.674 4.836 7.694 1.00 90.81 98 LYS A CA 1
ATOM 771 C C . LYS A 1 98 ? -18.064 4.377 6.291 1.00 90.81 98 LYS A C 1
ATOM 773 O O . LYS A 1 98 ? -17.418 3.488 5.743 1.00 90.81 98 LYS A O 1
ATOM 778 N N . ARG A 1 99 ? -19.077 5.008 5.686 1.00 91.25 99 ARG A N 1
ATOM 779 C CA . ARG A 1 99 ? -19.452 4.755 4.284 1.00 91.25 99 ARG A CA 1
ATOM 780 C C . ARG A 1 99 ? -18.325 5.118 3.321 1.00 91.25 99 ARG A C 1
ATOM 782 O O . ARG A 1 99 ? -18.030 4.324 2.436 1.00 91.25 99 ARG A O 1
ATOM 789 N N . LEU A 1 100 ? -17.674 6.265 3.521 1.00 93.75 100 LEU A N 1
ATOM 790 C CA . LEU A 1 100 ? -16.531 6.683 2.711 1.00 93.75 100 LEU A CA 1
ATOM 791 C C . LEU A 1 100 ? -15.359 5.704 2.846 1.00 93.75 100 LEU A C 1
ATOM 793 O O . LEU A 1 100 ? -14.794 5.303 1.841 1.00 93.75 100 LEU A O 1
ATOM 797 N N . VAL A 1 101 ? -15.025 5.264 4.061 1.00 94.38 101 VAL A N 1
ATOM 798 C CA . VAL A 1 101 ? -13.966 4.273 4.303 1.00 94.38 101 VAL A CA 1
ATOM 799 C C . VAL A 1 101 ? -14.312 2.932 3.661 1.00 94.38 101 VAL A C 1
ATOM 801 O O . VAL A 1 101 ? -13.444 2.331 3.042 1.00 94.38 101 VAL A O 1
ATOM 804 N N . ALA A 1 102 ? -15.563 2.470 3.733 1.00 94.56 102 ALA A N 1
ATOM 805 C CA . ALA A 1 102 ? -15.976 1.271 3.003 1.00 94.56 102 ALA A CA 1
ATOM 806 C C . ALA A 1 102 ? -15.806 1.448 1.488 1.00 94.56 102 ALA A C 1
ATOM 808 O O . ALA A 1 102 ? -15.205 0.596 0.842 1.00 94.56 102 ALA A O 1
ATOM 809 N N . PHE A 1 103 ? -16.279 2.568 0.935 1.00 96.06 103 PHE A N 1
ATOM 810 C CA . PHE A 1 103 ? -16.143 2.886 -0.486 1.00 96.06 103 PHE A CA 1
ATOM 811 C C . PHE A 1 103 ? -14.674 2.924 -0.927 1.00 96.06 103 PHE A C 1
ATOM 813 O O . PHE A 1 103 ? -14.299 2.240 -1.877 1.00 96.06 103 PHE A O 1
ATOM 820 N N . LEU A 1 104 ? -13.821 3.642 -0.194 1.00 96.00 104 LEU A N 1
ATOM 821 C CA . LEU A 1 104 ? -12.380 3.682 -0.440 1.00 96.00 104 LEU A CA 1
ATOM 822 C C . LEU A 1 104 ? -11.751 2.292 -0.304 1.00 96.00 104 LEU A C 1
ATOM 824 O O . LEU A 1 104 ? -10.903 1.934 -1.109 1.00 96.00 104 LEU A O 1
ATOM 828 N N . GLY A 1 105 ? -12.198 1.470 0.645 1.00 94.81 105 GLY A N 1
ATOM 829 C CA . GLY A 1 105 ? -11.752 0.084 0.778 1.00 94.81 105 GLY A CA 1
ATOM 830 C C . GLY A 1 105 ? -12.026 -0.762 -0.467 1.00 94.81 105 GLY A C 1
ATOM 831 O O . GLY A 1 105 ? -11.211 -1.613 -0.806 1.00 94.81 105 GLY A O 1
ATOM 832 N N . TYR A 1 106 ? -13.138 -0.521 -1.167 1.00 95.69 106 TYR A N 1
ATOM 833 C CA . TYR A 1 106 ? -13.454 -1.205 -2.424 1.00 95.69 106 TYR A CA 1
ATOM 834 C C . TYR A 1 106 ? -12.692 -0.639 -3.622 1.00 95.69 106 TYR A C 1
ATOM 836 O O . TYR A 1 106 ? -12.291 -1.393 -4.503 1.00 95.69 106 TYR A O 1
ATOM 844 N N . VAL A 1 107 ? -12.503 0.680 -3.672 1.00 96.62 107 VAL A N 1
ATOM 845 C CA . VAL A 1 107 ? -11.914 1.357 -4.837 1.00 96.62 107 VAL A CA 1
ATOM 846 C C . VAL A 1 107 ? -10.387 1.341 -4.799 1.00 96.62 107 VAL A C 1
ATOM 848 O O . VAL A 1 107 ? -9.754 1.140 -5.833 1.00 96.62 107 VAL A O 1
ATOM 851 N N . CYS A 1 108 ? -9.769 1.529 -3.632 1.00 95.31 108 CYS A N 1
ATOM 852 C CA . CYS A 1 108 ? -8.323 1.703 -3.517 1.00 95.31 108 CYS A CA 1
ATOM 853 C C . CYS A 1 108 ? -7.512 0.488 -3.997 1.00 95.31 108 CYS A C 1
ATOM 855 O O . CYS A 1 108 ? -6.612 0.716 -4.803 1.00 95.31 108 CYS A O 1
ATOM 857 N N . PRO A 1 109 ? -7.783 -0.771 -3.587 1.00 94.88 109 PRO A N 1
ATOM 858 C CA . PRO A 1 109 ? -6.992 -1.914 -4.048 1.00 94.88 109 PRO A CA 1
ATOM 859 C C . PRO A 1 109 ? -6.945 -2.071 -5.583 1.00 94.88 109 PRO A C 1
ATOM 861 O O . PRO A 1 109 ? -5.839 -2.096 -6.129 1.00 94.88 109 PRO A O 1
ATOM 864 N N . PRO A 1 110 ? -8.080 -2.109 -6.320 1.00 96.12 110 PRO A N 1
ATOM 865 C CA . PRO A 1 110 ? -8.039 -2.219 -7.778 1.00 96.12 110 PRO A CA 1
ATOM 866 C C . PRO A 1 110 ? -7.479 -0.955 -8.438 1.00 96.12 110 PRO A C 1
ATOM 868 O O . PRO A 1 110 ? -6.746 -1.062 -9.420 1.00 96.12 110 PRO A O 1
ATOM 871 N N . LEU A 1 111 ? -7.744 0.236 -7.887 1.00 95.69 111 LEU A N 1
ATOM 872 C CA . LEU A 1 111 ? -7.178 1.482 -8.407 1.00 95.69 111 LEU A CA 1
ATOM 873 C C . LEU A 1 111 ? -5.648 1.503 -8.292 1.00 95.69 111 LEU A C 1
ATOM 875 O O . LEU A 1 111 ? -4.975 1.924 -9.226 1.00 95.69 111 LEU A O 1
ATOM 879 N N . CYS A 1 112 ? -5.080 1.021 -7.184 1.00 95.06 112 CYS A N 1
ATOM 880 C CA . CYS A 1 112 ? -3.629 0.962 -6.994 1.00 95.06 112 CYS A CA 1
ATOM 881 C C . CYS A 1 112 ? -2.961 0.002 -7.989 1.00 95.06 112 CYS A C 1
ATOM 883 O O . CYS A 1 112 ? -1.887 0.311 -8.513 1.00 95.06 112 CYS A O 1
ATOM 885 N N . VAL A 1 113 ? -3.608 -1.127 -8.291 1.00 95.00 113 VAL A N 1
ATOM 886 C CA . VAL A 1 113 ? -3.171 -2.053 -9.349 1.00 95.00 113 VAL A CA 1
ATOM 887 C C . VAL A 1 113 ? -3.237 -1.372 -10.712 1.00 95.00 113 VAL A C 1
ATOM 889 O O . VAL A 1 113 ? -2.253 -1.380 -11.453 1.00 95.00 113 VAL A O 1
ATOM 892 N N . PHE A 1 114 ? -4.365 -0.728 -11.018 1.00 94.56 114 PHE A N 1
ATOM 893 C CA . PHE A 1 114 ? -4.559 -0.030 -12.283 1.00 94.56 114 PHE A CA 1
ATOM 894 C C . PHE A 1 114 ? -3.536 1.089 -12.481 1.00 94.56 114 PHE A C 1
ATOM 896 O O . PHE A 1 114 ? -2.961 1.190 -13.554 1.00 94.56 114 PHE A O 1
ATOM 903 N N . ILE A 1 115 ? -3.236 1.884 -11.452 1.00 93.12 115 ILE A N 1
ATOM 904 C CA . ILE A 1 115 ? -2.185 2.911 -11.505 1.00 93.12 115 ILE A CA 1
ATOM 905 C C . ILE A 1 115 ? -0.811 2.264 -11.722 1.00 93.12 115 ILE A C 1
ATOM 907 O O . ILE A 1 115 ? -0.034 2.745 -12.546 1.00 93.12 115 ILE A O 1
ATOM 911 N N . SER A 1 116 ? -0.523 1.161 -11.021 1.00 93.06 116 SER A N 1
ATOM 912 C CA . SER A 1 116 ? 0.769 0.466 -11.100 1.00 93.06 116 SER A CA 1
ATOM 913 C C . SER A 1 116 ? 1.069 -0.101 -12.485 1.00 93.06 116 SER A C 1
ATOM 915 O O . SER A 1 116 ? 2.232 -0.130 -12.874 1.00 93.06 116 SER A O 1
ATOM 917 N N . ILE A 1 117 ? 0.044 -0.511 -13.234 1.00 93.44 117 ILE A N 1
ATOM 918 C CA . ILE A 1 117 ? 0.184 -1.008 -14.611 1.00 93.44 117 ILE A CA 1
ATOM 919 C C . ILE A 1 117 ? -0.006 0.131 -15.623 1.00 93.44 117 ILE A C 1
ATOM 921 O O . ILE A 1 117 ? 0.788 0.291 -16.546 1.00 93.44 117 ILE A O 1
ATOM 925 N N . GLY A 1 118 ? -1.036 0.951 -15.438 1.00 91.12 118 GLY A N 1
ATOM 926 C CA . GLY A 1 118 ? -1.475 1.979 -16.375 1.00 91.12 118 GLY A CA 1
ATOM 927 C C . GLY A 1 118 ? -0.475 3.115 -16.544 1.00 91.12 118 GLY A C 1
ATOM 928 O O . GLY A 1 118 ? -0.165 3.466 -17.678 1.00 91.12 118 GLY A O 1
ATOM 929 N N . VAL A 1 119 ? 0.088 3.662 -15.458 1.00 90.69 119 VAL A N 1
ATOM 930 C CA . VAL A 1 119 ? 1.055 4.773 -15.567 1.00 90.69 119 VAL A CA 1
ATOM 931 C C . VAL A 1 119 ? 2.286 4.362 -16.389 1.00 90.69 119 VAL A C 1
ATOM 933 O O . VAL A 1 119 ? 2.597 5.064 -17.351 1.00 90.69 119 VAL A O 1
ATOM 936 N N . PRO A 1 120 ? 2.946 3.217 -16.126 1.00 90.56 120 PRO A N 1
ATOM 937 C CA . PRO A 1 120 ? 4.041 2.744 -16.973 1.00 90.56 120 PRO A CA 1
ATOM 938 C C . PRO A 1 120 ? 3.650 2.502 -18.435 1.00 90.56 120 PRO A C 1
ATOM 940 O O . PRO A 1 120 ? 4.449 2.795 -19.319 1.00 90.56 120 PRO A O 1
ATOM 943 N N . GLN A 1 121 ? 2.437 2.012 -18.712 1.00 88.69 121 GLN A N 1
ATOM 944 C CA . GLN A 1 121 ? 1.957 1.829 -20.089 1.00 88.69 121 GLN A CA 1
ATOM 945 C C . GLN A 1 121 ? 1.767 3.172 -20.813 1.00 88.69 121 GLN A C 1
ATOM 947 O O . GLN A 1 121 ? 2.136 3.303 -21.979 1.00 88.69 121 GLN A O 1
ATOM 952 N N . LEU A 1 122 ? 1.296 4.213 -20.116 1.00 88.50 122 LEU A N 1
ATOM 953 C CA . LEU A 1 122 ? 1.233 5.571 -20.671 1.00 88.50 122 LEU A CA 1
ATOM 954 C C . LEU A 1 122 ? 2.629 6.121 -21.011 1.00 88.50 122 LEU A C 1
ATOM 956 O O . LEU A 1 122 ? 2.771 6.831 -22.004 1.00 88.50 122 LEU A O 1
ATOM 960 N N . MET A 1 123 ? 3.671 5.754 -20.255 1.00 85.69 123 MET A N 1
ATOM 961 C CA . MET A 1 123 ? 5.061 6.135 -20.567 1.00 85.69 123 MET A CA 1
ATOM 962 C C . MET A 1 123 ? 5.597 5.465 -21.840 1.00 85.69 123 MET A C 1
ATOM 964 O O . MET A 1 123 ? 6.510 5.998 -22.476 1.00 85.69 123 MET A O 1
ATOM 968 N N . LEU A 1 124 ? 5.061 4.294 -22.195 1.00 85.19 124 LEU A N 1
ATOM 969 C CA . LEU A 1 124 ? 5.396 3.560 -23.418 1.00 85.19 124 LEU A CA 1
ATOM 970 C C . LEU A 1 124 ? 4.591 4.036 -24.633 1.00 85.19 124 LEU A C 1
ATOM 972 O O . LEU A 1 124 ? 4.937 3.691 -25.761 1.00 85.19 124 LEU A O 1
ATOM 976 N N . SER A 1 125 ? 3.543 4.833 -24.414 1.00 84.69 125 SER A N 1
ATOM 977 C CA . SER A 1 125 ? 2.687 5.354 -25.475 1.00 84.69 125 SER A CA 1
ATOM 978 C C . SER A 1 125 ? 3.443 6.297 -26.415 1.00 84.69 125 SER A C 1
ATOM 980 O O . SER A 1 125 ? 4.276 7.104 -25.996 1.00 84.69 125 SER A O 1
ATOM 982 N N . SER A 1 126 ? 3.092 6.248 -27.701 1.00 78.38 126 SER A N 1
ATOM 983 C CA . SER A 1 126 ? 3.600 7.164 -28.729 1.00 78.38 126 SER A CA 1
ATOM 984 C C . SER A 1 126 ? 3.048 8.591 -28.596 1.00 78.38 126 SER A C 1
ATOM 986 O O . SER A 1 126 ? 3.563 9.506 -29.234 1.00 78.38 126 SER A O 1
ATOM 988 N N . ASN A 1 127 ? 2.011 8.810 -27.778 1.00 88.00 127 ASN A N 1
ATOM 989 C CA . ASN A 1 127 ? 1.415 10.130 -27.580 1.00 88.00 127 ASN A CA 1
ATOM 990 C C . ASN A 1 127 ? 2.246 10.978 -26.600 1.00 88.00 127 ASN A C 1
ATOM 992 O O . ASN A 1 127 ? 2.361 10.662 -25.413 1.00 88.00 127 ASN A O 1
ATOM 996 N N . HIS A 1 128 ? 2.777 12.099 -27.093 1.00 84.56 128 HIS A N 1
ATOM 997 C CA . HIS A 1 128 ? 3.641 12.999 -26.329 1.00 84.56 128 HIS A CA 1
ATOM 998 C C . HIS A 1 128 ? 2.978 13.555 -25.057 1.00 84.56 128 HIS A C 1
ATOM 1000 O O . HIS A 1 128 ? 3.600 13.563 -23.995 1.00 84.56 128 HIS A O 1
ATOM 1006 N N . ASN A 1 129 ? 1.701 13.946 -25.131 1.00 86.31 129 ASN A N 1
ATOM 1007 C CA . ASN A 1 129 ? 0.989 14.551 -24.000 1.00 86.31 129 ASN A CA 1
ATOM 1008 C C . ASN A 1 129 ? 0.766 13.541 -22.864 1.00 86.31 129 ASN A C 1
ATOM 1010 O O . ASN A 1 129 ? 0.944 13.871 -21.691 1.00 86.31 129 ASN A O 1
ATOM 1014 N N . LEU A 1 130 ? 0.430 12.290 -23.207 1.00 84.31 130 LEU A N 1
ATOM 1015 C CA . LEU A 1 130 ? 0.261 11.211 -22.226 1.00 84.31 130 LEU A CA 1
ATOM 1016 C C . LEU A 1 130 ? 1.583 10.861 -21.539 1.00 84.31 130 LEU A C 1
ATOM 1018 O O . LEU A 1 130 ? 1.610 10.616 -20.332 1.00 84.31 130 LEU A O 1
ATOM 1022 N N . ARG A 1 131 ? 2.688 10.899 -22.288 1.00 84.62 131 ARG A N 1
ATOM 1023 C CA . ARG A 1 131 ? 4.021 10.643 -21.749 1.00 84.62 131 ARG A CA 1
ATOM 1024 C C . ARG A 1 131 ? 4.479 11.736 -20.782 1.00 84.62 131 ARG A C 1
ATOM 1026 O O . ARG A 1 131 ? 4.993 11.401 -19.719 1.00 84.62 131 ARG A O 1
ATOM 1033 N N . ILE A 1 132 ? 4.232 13.014 -21.091 1.00 86.38 132 ILE A N 1
ATOM 1034 C CA . ILE A 1 132 ? 4.516 14.127 -20.164 1.00 86.38 132 ILE A CA 1
ATOM 1035 C C . ILE A 1 132 ? 3.735 13.952 -18.858 1.00 86.38 132 ILE A C 1
ATOM 1037 O O . ILE A 1 132 ? 4.305 14.089 -17.775 1.00 86.38 132 ILE A O 1
ATOM 1041 N N . LEU A 1 133 ? 2.442 13.626 -18.947 1.00 86.88 133 LEU A N 1
ATOM 1042 C CA . LEU A 1 133 ? 1.614 13.392 -17.765 1.00 86.88 133 LEU A CA 1
ATOM 1043 C C . LEU A 1 133 ? 2.168 12.240 -16.913 1.00 86.88 133 LEU A C 1
ATOM 1045 O O . LEU A 1 133 ? 2.283 12.371 -15.694 1.00 86.88 133 LEU A O 1
ATOM 1049 N N . ALA A 1 134 ? 2.557 11.135 -17.548 1.00 84.94 134 ALA A N 1
ATOM 1050 C CA . ALA A 1 134 ? 3.136 9.994 -16.852 1.00 84.94 134 ALA A CA 1
ATOM 1051 C C . ALA A 1 134 ? 4.500 10.323 -16.211 1.00 84.94 134 ALA A C 1
ATOM 1053 O O . ALA A 1 134 ? 4.742 9.921 -15.074 1.00 84.94 134 ALA A O 1
ATOM 1054 N N . ASP A 1 135 ? 5.349 11.119 -16.869 1.00 85.56 135 ASP A N 1
ATOM 1055 C CA . ASP A 1 135 ? 6.624 11.594 -16.310 1.00 85.56 135 ASP A CA 1
ATOM 1056 C C . ASP A 1 135 ? 6.419 12.523 -15.094 1.00 85.56 135 ASP A C 1
ATOM 1058 O O . ASP A 1 135 ? 7.202 12.488 -14.139 1.00 85.56 135 ASP A O 1
ATOM 1062 N N . LEU A 1 136 ? 5.362 13.346 -15.081 1.00 86.75 136 LEU A N 1
ATOM 1063 C CA . LEU A 1 136 ? 4.999 14.158 -13.911 1.00 86.75 136 LEU A CA 1
ATOM 1064 C C . LEU A 1 136 ? 4.585 13.279 -12.724 1.00 86.75 136 LEU A C 1
ATOM 1066 O O . LEU A 1 136 ? 5.030 13.517 -11.598 1.00 86.75 136 LEU A O 1
ATOM 1070 N N . ILE A 1 137 ? 3.785 12.240 -12.976 1.00 84.94 137 ILE A N 1
ATOM 1071 C CA . ILE A 1 137 ? 3.387 11.265 -11.951 1.00 84.94 137 ILE A CA 1
ATOM 1072 C C . ILE A 1 137 ? 4.613 10.486 -11.448 1.00 84.94 137 ILE A C 1
ATOM 1074 O O . ILE A 1 137 ? 4.783 10.303 -10.243 1.00 84.94 137 ILE A O 1
ATOM 1078 N N . ASP A 1 138 ? 5.514 10.073 -12.337 1.00 87.25 138 ASP A N 1
ATOM 1079 C CA . ASP A 1 138 ? 6.736 9.343 -11.987 1.00 87.25 138 ASP A CA 1
ATOM 1080 C C . ASP A 1 138 ? 7.670 10.149 -11.072 1.00 87.25 138 ASP A C 1
ATOM 1082 O O . ASP A 1 138 ? 8.211 9.608 -10.101 1.00 87.25 138 ASP A O 1
ATOM 1086 N N . LYS A 1 139 ? 7.791 11.465 -11.296 1.00 84.50 139 LYS A N 1
ATOM 1087 C CA . LYS A 1 139 ? 8.541 12.361 -10.397 1.00 84.50 139 LYS A CA 1
ATOM 1088 C C . LYS A 1 139 ? 7.977 12.359 -8.974 1.00 84.50 139 LYS A C 1
ATOM 1090 O O . LYS A 1 139 ? 8.761 12.342 -8.023 1.00 84.50 139 LYS A O 1
ATOM 1095 N N . LEU A 1 140 ? 6.651 12.309 -8.809 1.00 82.44 140 LEU A N 1
ATOM 1096 C CA . LEU A 1 140 ? 6.016 12.209 -7.485 1.00 82.44 140 LEU A CA 1
ATOM 1097 C C . LEU A 1 140 ? 6.369 10.890 -6.782 1.00 82.44 140 LEU A C 1
ATOM 1099 O O . LEU A 1 140 ? 6.608 10.874 -5.575 1.00 82.44 140 LEU A O 1
ATOM 1103 N N . PHE A 1 141 ? 6.482 9.796 -7.540 1.00 81.19 141 PHE A N 1
ATOM 1104 C CA . PHE A 1 141 ? 6.826 8.466 -7.025 1.00 81.19 141 PHE A CA 1
ATOM 1105 C C . PHE A 1 141 ? 8.327 8.148 -7.074 1.00 81.19 141 PHE A C 1
ATOM 1107 O O . PHE A 1 141 ? 8.725 6.999 -6.867 1.00 81.19 141 PHE A O 1
ATOM 1114 N N . SER A 1 142 ? 9.176 9.168 -7.244 1.00 82.25 142 SER A N 1
ATOM 1115 C CA . SER A 1 142 ? 10.643 9.052 -7.229 1.00 82.25 142 SER A CA 1
ATOM 1116 C C . SER A 1 142 ? 11.221 8.129 -8.314 1.00 82.25 142 SER A C 1
ATOM 1118 O O . SER A 1 142 ? 12.214 7.450 -8.067 1.00 82.25 142 SER A O 1
ATOM 1120 N N . GLY A 1 143 ? 10.620 8.077 -9.505 1.00 81.38 143 GLY A N 1
ATOM 1121 C CA . GLY A 1 143 ? 11.166 7.301 -10.629 1.00 81.38 143 GLY A CA 1
ATOM 1122 C C . GLY A 1 143 ? 10.714 5.838 -10.707 1.00 81.38 143 GLY A C 1
ATOM 1123 O O . GLY A 1 143 ? 11.205 5.080 -11.550 1.00 81.38 143 GLY A O 1
ATOM 1124 N N . ARG A 1 144 ? 9.818 5.402 -9.811 1.00 85.31 144 ARG A N 1
ATOM 1125 C CA . ARG A 1 144 ? 9.387 3.997 -9.708 1.00 85.31 144 ARG A CA 1
ATOM 1126 C C . ARG A 1 144 ? 8.611 3.513 -10.934 1.00 85.31 144 ARG A C 1
ATOM 1128 O O . ARG A 1 144 ? 8.806 2.373 -11.353 1.00 85.31 144 ARG A O 1
ATOM 1135 N N . PHE A 1 145 ? 7.770 4.351 -11.540 1.00 88.31 145 PHE A N 1
ATOM 1136 C CA . PHE A 1 145 ? 6.996 3.957 -12.723 1.00 88.31 145 PHE A CA 1
ATOM 1137 C C . PHE A 1 145 ? 7.877 3.841 -13.961 1.00 88.31 145 PHE A C 1
ATOM 1139 O O . PHE A 1 145 ? 7.686 2.925 -14.765 1.00 88.31 145 PHE A O 1
ATOM 1146 N N . LYS A 1 146 ? 8.918 4.670 -14.068 1.00 87.00 146 LYS A N 1
ATOM 1147 C CA . LYS A 1 146 ? 9.927 4.535 -15.122 1.00 87.00 146 LYS A CA 1
ATOM 1148 C C . LYS A 1 146 ? 10.638 3.188 -15.065 1.00 87.00 146 LYS A C 1
ATOM 1150 O O . LYS A 1 146 ? 10.863 2.580 -16.111 1.00 87.00 146 LYS A O 1
ATOM 1155 N N . LEU A 1 147 ? 10.967 2.702 -13.870 1.00 85.75 147 LEU A N 1
ATOM 1156 C CA . LEU A 1 147 ? 11.564 1.376 -13.694 1.00 85.75 147 LEU A CA 1
ATOM 1157 C C . LEU A 1 147 ? 10.605 0.264 -14.132 1.00 85.75 147 LEU A C 1
ATOM 1159 O O . LEU A 1 147 ? 11.010 -0.601 -14.902 1.00 85.75 147 LEU A O 1
ATOM 1163 N N . ILE A 1 148 ? 9.329 0.345 -13.747 1.00 90.25 148 ILE A N 1
ATOM 1164 C CA . ILE A 1 148 ? 8.302 -0.613 -14.188 1.00 90.25 148 ILE A CA 1
ATOM 1165 C C . ILE A 1 148 ? 8.144 -0.595 -15.716 1.00 90.25 148 ILE A C 1
ATOM 1167 O O . ILE A 1 148 ? 8.068 -1.653 -16.338 1.00 90.25 148 ILE A O 1
ATOM 1171 N N . SER A 1 149 ? 8.159 0.586 -16.346 1.00 89.69 149 SER A N 1
ATOM 1172 C CA . SER A 1 149 ? 8.040 0.702 -17.808 1.00 89.69 149 SER A CA 1
ATOM 1173 C C . SER A 1 149 ? 9.183 -0.009 -18.535 1.00 89.69 149 SER A C 1
ATOM 1175 O O . SER A 1 149 ? 8.981 -0.580 -19.603 1.00 89.69 149 SER A O 1
ATOM 1177 N N . ARG A 1 150 ? 10.388 -0.021 -17.945 1.00 88.44 150 ARG A N 1
ATOM 1178 C CA . ARG A 1 150 ? 11.524 -0.788 -18.467 1.00 88.44 150 ARG A CA 1
ATOM 1179 C C . ARG A 1 150 ? 11.283 -2.276 -18.291 1.00 88.44 150 ARG A C 1
ATOM 1181 O O . ARG A 1 150 ? 11.519 -3.014 -19.235 1.00 88.44 150 ARG A O 1
ATOM 1188 N N . THR A 1 151 ? 10.774 -2.713 -17.143 1.00 89.56 151 THR A N 1
ATOM 1189 C CA . THR A 1 151 ? 10.426 -4.123 -16.925 1.00 89.56 151 THR A CA 1
ATOM 1190 C C . THR A 1 151 ? 9.456 -4.633 -17.989 1.00 89.56 151 THR A C 1
ATOM 1192 O O . THR A 1 151 ? 9.739 -5.652 -18.609 1.00 89.56 151 THR A O 1
ATOM 1195 N N . PHE A 1 152 ? 8.403 -3.873 -18.303 1.00 90.94 152 PHE A N 1
ATOM 1196 C CA . PHE A 1 152 ? 7.442 -4.226 -19.356 1.00 90.94 152 PHE A CA 1
ATOM 1197 C C . PHE A 1 152 ? 8.051 -4.332 -20.764 1.00 90.94 152 PHE A C 1
ATOM 1199 O O . PHE A 1 152 ? 7.472 -4.998 -21.612 1.00 90.94 152 PHE A O 1
ATOM 1206 N N . LYS A 1 153 ? 9.206 -3.707 -21.033 1.00 88.69 153 LYS A N 1
ATOM 1207 C CA . LYS A 1 153 ? 9.900 -3.839 -22.328 1.00 88.69 153 LYS A CA 1
ATOM 1208 C C . LYS A 1 153 ? 10.704 -5.129 -22.470 1.00 88.69 153 LYS A C 1
ATOM 1210 O O . LYS A 1 153 ? 10.972 -5.529 -23.595 1.00 88.69 153 LYS A O 1
ATOM 1215 N N . TYR A 1 154 ? 11.159 -5.710 -21.359 1.00 88.69 154 TYR A N 1
ATOM 1216 C CA . TYR A 1 154 ? 12.110 -6.829 -21.372 1.00 88.69 154 TYR A CA 1
ATOM 1217 C C . TYR A 1 154 ? 11.542 -8.129 -20.800 1.00 88.69 154 TYR A C 1
ATOM 1219 O O . TYR A 1 154 ? 12.176 -9.168 -20.948 1.00 88.69 154 TYR A O 1
ATOM 1227 N N . TYR A 1 155 ? 10.393 -8.077 -20.124 1.00 89.12 155 TYR A N 1
ATOM 1228 C CA . TYR A 1 155 ? 9.770 -9.235 -19.491 1.00 89.12 155 TYR A CA 1
ATOM 1229 C C . TYR A 1 155 ? 8.299 -9.304 -19.860 1.00 89.12 155 TYR A C 1
ATOM 1231 O O . TYR A 1 155 ? 7.531 -8.388 -19.549 1.00 89.12 155 TYR A O 1
ATOM 1239 N N . ASP A 1 156 ? 7.901 -10.432 -20.431 1.00 88.69 156 ASP A N 1
ATOM 1240 C CA . ASP A 1 156 ? 6.510 -10.695 -20.760 1.00 88.69 156 ASP A CA 1
ATOM 1241 C C . ASP A 1 156 ? 5.686 -10.991 -19.506 1.00 88.69 156 ASP A C 1
ATOM 1243 O O . ASP A 1 156 ? 6.142 -11.628 -18.551 1.00 88.69 156 ASP A O 1
ATOM 1247 N N . MET A 1 157 ? 4.441 -10.519 -19.510 1.00 90.00 157 MET A N 1
ATOM 1248 C CA . MET A 1 157 ? 3.477 -10.845 -18.465 1.00 90.00 157 MET A CA 1
ATOM 1249 C C . MET A 1 157 ? 2.881 -12.222 -18.744 1.00 90.00 157 MET A C 1
ATOM 1251 O O . MET A 1 157 ? 2.246 -12.437 -19.774 1.00 90.00 157 MET A O 1
ATOM 1255 N N . THR A 1 158 ? 3.045 -13.146 -17.804 1.00 92.06 158 THR A N 1
ATOM 1256 C CA . THR A 1 158 ? 2.485 -14.496 -17.899 1.00 92.06 158 THR A CA 1
ATOM 1257 C C . THR A 1 158 ? 1.211 -14.623 -17.060 1.00 92.06 158 THR A C 1
ATOM 1259 O O . THR A 1 158 ? 0.976 -13.884 -16.098 1.00 92.06 158 THR A O 1
ATOM 1262 N N . LEU A 1 159 ? 0.366 -15.600 -17.398 1.00 91.69 159 LEU A N 1
ATOM 1263 C CA . LEU A 1 159 ? -0.864 -15.866 -16.643 1.00 91.69 159 LEU A CA 1
ATOM 1264 C C . LEU A 1 159 ? -0.589 -16.352 -15.211 1.00 91.69 159 LEU A C 1
ATOM 1266 O O . LEU A 1 159 ? -1.320 -15.971 -14.299 1.00 91.69 159 LEU A O 1
ATOM 1270 N N . PHE A 1 160 ? 0.476 -17.137 -15.017 1.00 92.75 160 PHE A N 1
ATOM 1271 C CA . PHE A 1 160 ? 0.813 -17.802 -13.748 1.00 92.75 160 PHE A CA 1
ATOM 1272 C C . PHE A 1 160 ? 2.105 -17.296 -13.085 1.00 92.75 160 PHE A C 1
ATOM 1274 O O . PHE A 1 160 ? 2.497 -17.804 -12.039 1.00 92.75 160 PHE A O 1
ATOM 1281 N N . GLY A 1 161 ? 2.759 -16.285 -13.659 1.00 91.88 161 GLY A N 1
ATOM 1282 C CA . GLY A 1 161 ? 3.981 -15.703 -13.106 1.00 91.88 161 GLY A CA 1
ATOM 1283 C C . GLY A 1 161 ? 5.228 -16.514 -13.450 1.00 91.88 161 GLY A C 1
ATOM 1284 O O . GLY A 1 161 ? 5.328 -17.067 -14.548 1.00 91.88 161 GLY A O 1
ATOM 1285 N N . GLY A 1 162 ? 6.184 -16.554 -12.519 1.00 86.69 162 GLY A N 1
ATOM 1286 C CA . GLY A 1 162 ? 7.454 -17.278 -12.657 1.00 86.69 162 GLY A CA 1
ATOM 1287 C C . GLY A 1 162 ? 8.702 -16.398 -12.788 1.00 86.69 162 GLY A C 1
ATOM 1288 O O . GLY A 1 162 ? 9.811 -16.927 -12.844 1.00 86.69 162 GLY A O 1
ATOM 1289 N N . VAL A 1 163 ? 8.560 -15.069 -12.788 1.00 86.38 163 VAL A N 1
ATOM 1290 C CA . VAL A 1 163 ? 9.692 -14.134 -12.878 1.00 86.38 163 VAL A CA 1
ATOM 1291 C C . VAL A 1 163 ? 9.971 -13.526 -11.503 1.00 86.38 163 VAL A C 1
ATOM 1293 O O . VAL A 1 163 ? 9.251 -12.646 -11.033 1.00 86.38 163 VAL A O 1
ATOM 1296 N N . ASN A 1 164 ? 11.044 -13.989 -10.858 1.00 79.06 164 ASN A N 1
ATOM 1297 C CA . ASN A 1 164 ? 11.438 -13.540 -9.515 1.00 79.06 164 ASN A CA 1
ATOM 1298 C C . ASN A 1 164 ? 12.658 -12.602 -9.515 1.00 79.06 164 ASN A C 1
ATOM 1300 O O . ASN A 1 164 ? 12.794 -11.767 -8.612 1.00 79.06 164 ASN A O 1
ATOM 1304 N N . SER A 1 165 ? 13.522 -12.702 -10.529 1.00 82.38 165 SER A N 1
ATOM 1305 C CA . SER A 1 165 ? 14.673 -11.821 -10.735 1.00 82.38 165 SER A CA 1
ATOM 1306 C C . SER A 1 165 ? 14.495 -10.964 -11.988 1.00 82.38 165 SER A C 1
ATOM 1308 O O . SER A 1 165 ? 13.819 -11.345 -12.941 1.00 82.38 165 SER A O 1
ATOM 1310 N N . PHE A 1 166 ? 15.094 -9.773 -11.964 1.00 84.75 166 PHE A N 1
ATOM 1311 C CA . PHE A 1 166 ? 15.065 -8.815 -13.070 1.00 84.75 166 PHE A CA 1
ATOM 1312 C C . PHE A 1 166 ? 16.485 -8.547 -13.588 1.00 84.75 166 PHE A C 1
ATOM 1314 O O . PHE A 1 166 ? 16.894 -7.401 -13.784 1.00 84.75 166 PHE A O 1
ATOM 1321 N N . ASP A 1 167 ? 17.251 -9.613 -13.811 1.00 84.25 167 ASP A N 1
ATOM 1322 C CA . ASP A 1 167 ? 18.692 -9.553 -14.093 1.00 84.25 167 ASP A CA 1
ATOM 1323 C C . ASP A 1 167 ? 19.022 -8.813 -15.400 1.00 84.25 167 ASP A C 1
ATOM 1325 O O . ASP A 1 167 ? 20.048 -8.143 -15.504 1.00 84.25 167 ASP A O 1
ATOM 1329 N N . ILE A 1 168 ? 18.121 -8.846 -16.388 1.00 84.12 168 ILE A N 1
ATOM 1330 C CA . ILE A 1 168 ? 18.245 -8.057 -17.628 1.00 84.12 168 ILE A CA 1
ATOM 1331 C C . ILE A 1 168 ? 18.275 -6.548 -17.323 1.00 84.12 168 ILE A C 1
ATOM 1333 O O . ILE A 1 168 ? 19.052 -5.817 -17.939 1.00 84.12 168 ILE A O 1
ATOM 1337 N N . LEU A 1 169 ? 17.487 -6.063 -16.348 1.00 83.81 169 LEU A N 1
ATOM 1338 C CA . LEU A 1 169 ? 17.537 -4.647 -15.961 1.00 83.81 169 LEU A CA 1
ATOM 1339 C C . LEU A 1 169 ? 18.863 -4.306 -15.277 1.00 83.81 169 LEU A C 1
ATOM 1341 O O . LEU A 1 169 ? 19.379 -3.208 -15.486 1.00 83.81 169 LEU A O 1
ATOM 1345 N N . ASP A 1 170 ? 19.432 -5.239 -14.512 1.00 82.19 170 ASP A N 1
ATOM 1346 C CA . ASP A 1 170 ? 20.751 -5.062 -13.906 1.00 82.19 170 ASP A CA 1
ATOM 1347 C C . ASP A 1 170 ? 21.830 -4.876 -14.973 1.00 82.19 170 ASP A C 1
ATOM 1349 O O . ASP A 1 170 ? 22.592 -3.912 -14.940 1.00 82.19 170 ASP A O 1
ATOM 1353 N N . ARG A 1 171 ? 21.835 -5.747 -15.987 1.00 81.00 171 ARG A N 1
ATOM 1354 C CA . ARG A 1 171 ? 22.836 -5.707 -17.060 1.00 81.00 171 ARG A CA 1
ATOM 1355 C C . ARG A 1 171 ? 22.754 -4.428 -17.892 1.00 81.00 171 ARG A C 1
ATOM 1357 O O . ARG A 1 171 ? 23.788 -3.873 -18.249 1.00 81.00 171 ARG A O 1
ATOM 1364 N N . ILE A 1 172 ? 21.543 -3.955 -18.194 1.00 83.25 172 ILE A N 1
ATOM 1365 C CA . ILE A 1 172 ? 21.334 -2.811 -19.097 1.00 83.25 172 ILE A CA 1
ATOM 1366 C C . ILE A 1 172 ? 21.380 -1.472 -18.349 1.00 83.25 172 ILE A C 1
ATOM 1368 O O . ILE A 1 172 ? 21.949 -0.501 -18.847 1.00 83.25 172 ILE A O 1
ATOM 1372 N N . TYR A 1 173 ? 20.777 -1.394 -17.161 1.00 79.69 173 TYR A N 1
ATOM 1373 C CA . TYR A 1 173 ? 20.586 -0.136 -16.428 1.00 79.69 173 TYR A CA 1
ATOM 1374 C C . TYR A 1 173 ? 21.355 -0.061 -15.105 1.00 79.69 173 TYR A C 1
ATOM 1376 O O . TYR A 1 173 ? 21.231 0.953 -14.417 1.00 79.69 173 TYR A O 1
ATOM 1384 N N . LYS A 1 174 ? 22.133 -1.095 -14.742 1.00 75.44 174 LYS A N 1
ATOM 1385 C CA . LYS A 1 174 ? 22.828 -1.221 -13.442 1.00 75.44 174 LYS A CA 1
ATOM 1386 C C . LYS A 1 174 ? 21.883 -1.086 -12.244 1.00 75.44 174 LYS A C 1
ATOM 1388 O O . LYS A 1 174 ? 22.270 -0.594 -11.185 1.00 75.44 174 LYS A O 1
ATOM 1393 N N . TYR A 1 175 ? 20.616 -1.448 -12.445 1.00 71.00 175 TYR A N 1
ATOM 1394 C CA . TYR A 1 175 ? 19.574 -1.341 -11.436 1.00 71.00 175 TYR A CA 1
ATOM 1395 C C . TYR A 1 175 ? 18.466 -2.361 -11.701 1.00 71.00 175 TYR A C 1
ATOM 1397 O O . TYR A 1 175 ? 17.677 -2.205 -12.633 1.00 71.00 175 TYR A O 1
ATOM 1405 N N . SER A 1 176 ? 18.391 -3.394 -10.866 1.00 69.06 176 SER A N 1
ATOM 1406 C CA . SER A 1 176 ? 17.442 -4.513 -10.986 1.00 69.06 176 SER A CA 1
ATOM 1407 C C . SER A 1 176 ? 16.210 -4.408 -10.084 1.00 69.06 176 SER A C 1
ATOM 1409 O O . SER A 1 176 ? 15.284 -5.220 -10.179 1.00 69.06 176 SER A O 1
ATOM 1411 N N . THR A 1 177 ? 16.158 -3.427 -9.184 1.00 75.62 177 THR A N 1
ATOM 1412 C CA . THR A 1 177 ? 15.113 -3.401 -8.159 1.00 75.62 177 THR A CA 1
ATOM 1413 C C . THR A 1 177 ? 13.848 -2.706 -8.654 1.00 75.62 177 THR A C 1
ATOM 1415 O O . THR A 1 177 ? 13.784 -1.491 -8.777 1.00 75.62 177 THR A O 1
ATOM 1418 N N . VAL A 1 178 ? 12.788 -3.475 -8.895 1.00 82.94 178 VAL A N 1
ATOM 1419 C CA . VAL A 1 178 ? 11.436 -2.913 -9.032 1.00 82.94 178 VAL A CA 1
ATOM 1420 C C . VAL A 1 178 ? 10.818 -2.794 -7.641 1.00 82.94 178 VAL A C 1
ATOM 1422 O O . VAL A 1 178 ? 10.536 -3.822 -7.022 1.00 82.94 178 VAL A O 1
ATOM 1425 N N . ASP A 1 179 ? 10.648 -1.562 -7.156 1.00 83.25 179 ASP A N 1
ATOM 1426 C CA . ASP A 1 179 ? 10.048 -1.221 -5.855 1.00 83.25 179 ASP A CA 1
ATOM 1427 C C . ASP A 1 179 ? 8.557 -0.880 -6.007 1.00 83.25 179 ASP A C 1
ATOM 1429 O O . ASP A 1 179 ? 8.126 0.258 -5.819 1.00 83.25 179 ASP A O 1
ATOM 1433 N N . ASN A 1 180 ? 7.776 -1.886 -6.402 1.00 90.81 180 ASN A N 1
ATOM 1434 C CA . ASN A 1 180 ? 6.318 -1.852 -6.461 1.00 90.81 180 ASN A CA 1
ATOM 1435 C C . ASN A 1 180 ? 5.783 -3.266 -6.203 1.00 90.81 180 ASN A C 1
ATOM 1437 O O . ASN A 1 180 ? 6.003 -4.194 -6.990 1.00 90.81 180 ASN A O 1
ATOM 1441 N N . GLY A 1 181 ? 5.062 -3.415 -5.094 1.00 91.25 181 GLY A N 1
ATOM 1442 C CA . GLY A 1 181 ? 4.516 -4.680 -4.636 1.00 91.25 181 GLY A CA 1
ATOM 1443 C C . GLY A 1 181 ? 3.552 -5.312 -5.628 1.00 91.25 181 GLY A C 1
ATOM 1444 O O . GLY A 1 181 ? 3.601 -6.525 -5.782 1.00 91.25 181 GLY A O 1
ATOM 1445 N N . TYR A 1 182 ? 2.735 -4.533 -6.341 1.00 94.12 182 TYR A N 1
ATOM 1446 C CA . TYR A 1 182 ? 1.787 -5.075 -7.323 1.00 94.12 182 TYR A CA 1
ATOM 1447 C C . TYR A 1 182 ? 2.481 -5.650 -8.550 1.00 94.12 182 TYR A C 1
ATOM 1449 O O . TYR A 1 182 ? 2.124 -6.734 -8.998 1.00 94.12 182 TYR A O 1
ATOM 1457 N N . ILE A 1 183 ? 3.487 -4.955 -9.078 1.00 93.88 183 ILE A N 1
ATOM 1458 C CA . ILE A 1 183 ? 4.236 -5.419 -10.250 1.00 93.88 183 ILE A CA 1
ATOM 1459 C C . ILE A 1 183 ? 5.096 -6.624 -9.900 1.00 93.88 183 ILE A C 1
ATOM 1461 O O . ILE A 1 183 ? 5.122 -7.597 -10.649 1.00 93.88 183 ILE A O 1
ATOM 1465 N N . ARG A 1 184 ? 5.751 -6.612 -8.736 1.00 91.81 184 ARG A N 1
ATOM 1466 C CA . ARG A 1 184 ? 6.450 -7.801 -8.241 1.00 91.81 184 ARG A CA 1
ATOM 1467 C C . ARG A 1 184 ? 5.493 -8.979 -8.069 1.00 91.81 184 ARG A C 1
ATOM 1469 O O . ARG A 1 184 ? 5.822 -10.074 -8.506 1.00 91.81 184 ARG A O 1
ATOM 1476 N N . PHE A 1 185 ? 4.312 -8.744 -7.495 1.00 92.56 185 PHE A N 1
ATOM 1477 C CA . PHE A 1 185 ? 3.295 -9.780 -7.316 1.00 92.56 185 PHE A CA 1
ATOM 1478 C C . PHE A 1 185 ? 2.805 -10.326 -8.661 1.00 92.56 185 PHE A C 1
ATOM 1480 O O . PHE A 1 185 ? 2.698 -11.537 -8.822 1.00 92.56 185 PHE A O 1
ATOM 1487 N N . LEU A 1 186 ? 2.573 -9.448 -9.640 1.00 94.44 186 LEU A N 1
ATOM 1488 C CA . LEU A 1 186 ? 2.179 -9.808 -11.001 1.00 94.44 186 LEU A CA 1
ATOM 1489 C C . LEU A 1 186 ? 3.224 -10.696 -11.687 1.00 94.44 186 LEU A C 1
ATOM 1491 O O . LEU A 1 186 ? 2.864 -11.704 -12.279 1.00 94.44 186 LEU A O 1
ATOM 1495 N N . TYR A 1 187 ? 4.509 -10.358 -11.599 1.00 92.75 187 TYR A N 1
ATOM 1496 C CA . TYR A 1 187 ? 5.567 -11.158 -12.224 1.00 92.75 187 TYR A CA 1
ATOM 1497 C C . TYR A 1 187 ? 5.846 -12.473 -11.483 1.00 92.75 187 TYR A C 1
ATOM 1499 O O . TYR A 1 187 ? 6.157 -13.481 -12.119 1.00 92.75 187 TYR A O 1
ATOM 1507 N N . ALA A 1 188 ? 5.677 -12.496 -10.160 1.00 91.69 188 ALA A N 1
ATOM 1508 C CA . ALA A 1 188 ? 5.882 -13.697 -9.360 1.00 91.69 188 ALA A CA 1
ATOM 1509 C C . ALA A 1 188 ? 4.724 -14.701 -9.481 1.00 91.69 188 ALA A C 1
ATOM 1511 O O . ALA A 1 188 ? 4.974 -15.878 -9.722 1.00 91.69 188 ALA A O 1
ATOM 1512 N N . TYR A 1 189 ? 3.475 -14.237 -9.354 1.00 92.44 189 TYR A N 1
ATOM 1513 C CA . TYR A 1 189 ? 2.270 -15.080 -9.264 1.00 92.44 189 TYR A CA 1
ATOM 1514 C C . TYR A 1 189 ? 1.336 -14.983 -10.484 1.00 92.44 189 TYR A C 1
ATOM 1516 O O . TYR A 1 189 ? 0.321 -15.680 -10.553 1.00 92.44 189 TYR A O 1
ATOM 1524 N N . GLY A 1 190 ? 1.649 -14.113 -11.443 1.00 94.12 190 GLY A N 1
ATOM 1525 C CA . GLY A 1 190 ? 0.899 -13.956 -12.684 1.00 94.12 190 GLY A CA 1
ATOM 1526 C C . GLY A 1 190 ? -0.373 -13.129 -12.561 1.00 94.12 190 GLY A C 1
ATOM 1527 O O . GLY A 1 190 ? -0.787 -12.692 -11.481 1.00 94.12 190 GLY A O 1
ATOM 1528 N N . ILE A 1 191 ? -1.021 -12.939 -13.710 1.00 95.12 191 ILE A N 1
ATOM 1529 C CA . ILE A 1 191 ? -2.310 -12.242 -13.819 1.00 95.12 191 ILE A CA 1
ATOM 1530 C C . ILE A 1 191 ? -3.377 -12.944 -12.966 1.00 95.12 191 ILE A C 1
ATOM 1532 O O . ILE A 1 191 ? -4.143 -12.275 -12.271 1.00 95.12 191 ILE A O 1
ATOM 1536 N N . VAL A 1 192 ? -3.400 -14.283 -12.968 1.00 95.88 192 VAL A N 1
ATOM 1537 C CA . VAL A 1 192 ? -4.365 -15.074 -12.188 1.00 95.88 192 VAL A CA 1
ATOM 1538 C C . VAL A 1 192 ? -4.150 -14.864 -10.691 1.00 95.88 192 VAL A C 1
ATOM 1540 O O . VAL A 1 192 ? -5.108 -14.583 -9.970 1.00 95.88 192 VAL A O 1
ATOM 1543 N N . GLY A 1 193 ? -2.901 -14.930 -10.219 1.00 94.31 193 GLY A N 1
ATOM 1544 C CA . GLY A 1 193 ? -2.581 -14.692 -8.813 1.00 94.31 193 GLY A CA 1
ATOM 1545 C C . GLY A 1 193 ? -2.996 -13.293 -8.361 1.00 94.31 193 GLY A C 1
ATOM 1546 O O . GLY A 1 193 ? -3.632 -13.138 -7.315 1.00 94.31 193 GLY A O 1
ATOM 1547 N N . LEU A 1 194 ? -2.687 -12.268 -9.161 1.00 94.81 194 LEU A N 1
ATOM 1548 C CA . LEU A 1 194 ? -3.068 -10.887 -8.858 1.00 94.81 194 LEU A CA 1
ATOM 1549 C C . LEU A 1 194 ? -4.594 -10.710 -8.823 1.00 94.81 194 LEU A C 1
ATOM 1551 O O . LEU A 1 194 ? -5.117 -10.043 -7.928 1.00 94.81 194 LEU A O 1
ATOM 1555 N N . PHE A 1 195 ? -5.315 -11.334 -9.755 1.00 95.75 195 PHE A N 1
ATOM 1556 C CA . PHE A 1 195 ? -6.775 -11.311 -9.778 1.00 95.75 195 PHE A CA 1
ATOM 1557 C C . PHE A 1 195 ? -7.371 -11.941 -8.512 1.00 95.75 195 PHE A C 1
ATOM 1559 O O . PHE A 1 195 ? -8.214 -11.324 -7.857 1.00 95.75 195 PHE A O 1
ATOM 1566 N N . VAL A 1 196 ? -6.882 -13.119 -8.110 1.00 95.50 196 VAL A N 1
ATOM 1567 C CA . VAL A 1 196 ? -7.300 -13.786 -6.865 1.00 95.50 196 VAL A CA 1
ATOM 1568 C C . VAL A 1 196 ? -7.029 -12.897 -5.650 1.00 95.50 196 VAL A C 1
ATOM 1570 O O . VAL A 1 196 ? -7.916 -12.726 -4.811 1.00 95.50 196 VAL A O 1
ATOM 1573 N N . TYR A 1 197 ? -5.851 -12.271 -5.573 1.00 94.75 197 TYR A N 1
ATOM 1574 C CA . TYR A 1 197 ? -5.511 -11.337 -4.497 1.00 94.75 197 TYR A CA 1
ATOM 1575 C C . TYR A 1 197 ? -6.511 -10.172 -4.394 1.00 94.75 197 TYR A C 1
ATOM 1577 O O . TYR A 1 197 ? -6.986 -9.859 -3.294 1.00 94.75 197 TYR A O 1
ATOM 1585 N N . ILE A 1 198 ? -6.868 -9.548 -5.524 1.00 95.56 198 ILE A N 1
ATOM 1586 C CA . ILE A 1 198 ? -7.853 -8.456 -5.557 1.00 95.56 198 ILE A CA 1
ATOM 1587 C C . ILE A 1 198 ? -9.216 -8.969 -5.089 1.00 95.56 198 ILE A C 1
ATOM 1589 O O . ILE A 1 198 ? -9.803 -8.377 -4.185 1.00 95.56 198 ILE A O 1
ATOM 1593 N N . VAL A 1 199 ? -9.705 -10.080 -5.645 1.00 96.31 199 VAL A N 1
ATOM 1594 C CA . VAL A 1 199 ? -11.019 -10.642 -5.296 1.00 96.31 199 VAL A CA 1
ATOM 1595 C C . VAL A 1 199 ? -11.102 -10.968 -3.804 1.00 96.31 199 VAL A C 1
ATOM 1597 O O . VAL A 1 199 ? -12.033 -10.513 -3.137 1.00 96.31 199 VAL A O 1
ATOM 1600 N N . LEU A 1 200 ? -10.116 -11.676 -3.245 1.00 95.94 200 LEU A N 1
ATOM 1601 C CA . LEU A 1 200 ? -10.080 -12.000 -1.813 1.00 95.94 200 LEU A CA 1
ATOM 1602 C C . LEU A 1 200 ? -10.054 -10.740 -0.943 1.00 95.94 200 LEU A C 1
ATOM 1604 O O . LEU A 1 200 ? -10.751 -10.666 0.075 1.00 95.94 200 LEU A O 1
ATOM 1608 N N . THR A 1 201 ? -9.306 -9.720 -1.361 1.00 95.81 201 THR A N 1
ATOM 1609 C CA . THR A 1 201 ? -9.254 -8.432 -0.661 1.00 95.81 201 THR A CA 1
ATOM 1610 C C . THR A 1 201 ? -10.609 -7.721 -0.692 1.00 95.81 201 THR A C 1
ATOM 1612 O O . THR A 1 201 ? -11.079 -7.274 0.354 1.00 95.81 201 THR A O 1
ATOM 1615 N N . LEU A 1 202 ? -11.294 -7.677 -1.838 1.00 96.75 202 LEU A N 1
ATOM 1616 C CA . LEU A 1 202 ? -12.619 -7.054 -1.966 1.00 96.75 202 LEU A CA 1
ATOM 1617 C C . LEU A 1 202 ? -13.694 -7.804 -1.167 1.00 96.75 202 LEU A C 1
ATOM 1619 O O . LEU A 1 202 ? -14.508 -7.179 -0.482 1.00 96.75 202 LEU A O 1
ATOM 1623 N N . LEU A 1 203 ? -13.676 -9.140 -1.189 1.00 96.50 203 LEU A N 1
ATOM 1624 C CA . LEU A 1 203 ? -14.558 -9.963 -0.355 1.00 96.50 203 LEU A CA 1
ATOM 1625 C C . LEU A 1 203 ? -14.318 -9.697 1.137 1.00 96.50 203 LEU A C 1
ATOM 1627 O O . LEU A 1 203 ? -15.270 -9.582 1.913 1.00 96.50 203 LEU A O 1
ATOM 1631 N N . THR A 1 204 ? -13.055 -9.542 1.532 1.00 96.06 204 THR A N 1
ATOM 1632 C CA . THR A 1 204 ? -12.669 -9.224 2.912 1.00 96.06 204 THR A CA 1
ATOM 1633 C C . THR A 1 204 ? -13.160 -7.840 3.324 1.00 96.06 204 THR A C 1
ATOM 1635 O O . THR A 1 204 ? -13.765 -7.699 4.388 1.00 96.06 204 THR A O 1
ATOM 1638 N N . VAL A 1 205 ? -12.990 -6.824 2.472 1.00 96.31 205 VAL A N 1
ATOM 1639 C CA . VAL A 1 205 ? -13.527 -5.472 2.707 1.00 96.31 205 VAL A CA 1
ATOM 1640 C C . VAL A 1 205 ? -15.047 -5.508 2.866 1.00 96.31 205 VAL A C 1
ATOM 1642 O O . VAL A 1 205 ? -15.577 -4.858 3.772 1.00 96.31 205 VAL A O 1
ATOM 1645 N N . ASN A 1 206 ? -15.751 -6.302 2.055 1.00 95.06 206 ASN A N 1
ATOM 1646 C CA . ASN A 1 206 ? -17.196 -6.476 2.177 1.00 95.06 206 ASN A CA 1
ATOM 1647 C C . ASN A 1 206 ? -17.594 -7.059 3.534 1.00 95.06 206 ASN A C 1
ATOM 1649 O O . ASN A 1 206 ? -18.435 -6.493 4.236 1.00 95.06 206 ASN A O 1
ATOM 1653 N N . ALA A 1 207 ? -16.964 -8.168 3.923 1.00 94.44 207 ALA A N 1
ATOM 1654 C CA . ALA A 1 207 ? -17.239 -8.830 5.192 1.00 94.44 207 ALA A CA 1
ATOM 1655 C C . ALA A 1 207 ? -16.946 -7.901 6.382 1.00 94.44 207 ALA A C 1
ATOM 1657 O O . ALA A 1 207 ? -17.798 -7.708 7.251 1.00 94.44 207 ALA A O 1
ATOM 1658 N N . LEU A 1 208 ? -15.784 -7.245 6.390 1.00 93.50 208 LEU A N 1
ATOM 1659 C CA . LEU A 1 208 ? -15.393 -6.297 7.435 1.00 93.50 208 LEU A CA 1
ATOM 1660 C C . LEU A 1 208 ? -16.358 -5.112 7.542 1.00 93.50 208 LEU A C 1
ATOM 1662 O O . LEU A 1 208 ? -16.745 -4.738 8.652 1.00 93.50 208 LEU A O 1
ATOM 1666 N N . SER A 1 209 ? -16.771 -4.547 6.406 1.00 93.25 209 SER A N 1
ATOM 1667 C CA . SER A 1 209 ? -17.705 -3.416 6.366 1.00 93.25 209 SER A CA 1
ATOM 1668 C C . SER A 1 209 ? -19.086 -3.809 6.897 1.00 93.25 209 SER A C 1
ATOM 1670 O O . SER A 1 209 ? -19.670 -3.065 7.687 1.00 93.25 209 SER A O 1
ATOM 1672 N N . LYS A 1 210 ? -19.579 -5.009 6.550 1.00 90.56 210 LYS A N 1
ATOM 1673 C CA . LYS A 1 210 ? -20.841 -5.563 7.077 1.00 90.56 210 LYS A CA 1
ATOM 1674 C C . LYS A 1 210 ? -20.798 -5.789 8.589 1.00 90.56 210 LYS A C 1
ATOM 1676 O O . LYS A 1 210 ? -21.776 -5.506 9.272 1.00 90.56 210 LYS A O 1
ATOM 1681 N N . HIS A 1 211 ? -19.658 -6.226 9.123 1.00 89.38 211 HIS A N 1
ATOM 1682 C CA . HIS A 1 211 ? -19.446 -6.378 10.568 1.00 89.38 211 HIS A CA 1
ATOM 1683 C C . HIS A 1 211 ? -19.094 -5.063 11.287 1.00 89.38 211 HIS A C 1
ATOM 1685 O O . HIS A 1 211 ? -18.841 -5.061 12.491 1.00 89.38 211 HIS A O 1
ATOM 1691 N N . GLY A 1 212 ? -19.060 -3.932 10.575 1.00 88.38 212 GLY A N 1
ATOM 1692 C CA . GLY A 1 212 ? -18.761 -2.623 11.150 1.00 88.38 212 GLY A CA 1
ATOM 1693 C C . GLY A 1 212 ? -17.303 -2.433 11.587 1.00 88.38 212 GLY A C 1
ATOM 1694 O O . GLY A 1 212 ? -17.003 -1.508 12.349 1.00 88.38 212 GLY A O 1
ATOM 1695 N N . ASN A 1 213 ? -16.386 -3.275 11.109 1.00 90.81 213 ASN A N 1
ATOM 1696 C CA . ASN A 1 213 ? -14.970 -3.264 11.468 1.00 90.81 213 ASN A CA 1
ATOM 1697 C C . ASN A 1 213 ? -14.146 -2.355 10.538 1.00 90.81 213 ASN A C 1
ATOM 1699 O O . ASN A 1 213 ? -13.185 -2.777 9.895 1.00 90.81 213 ASN A O 1
ATOM 1703 N N . TYR A 1 214 ? -14.512 -1.074 10.488 1.00 92.31 214 TYR A N 1
ATOM 1704 C CA . TYR A 1 214 ? -13.905 -0.084 9.588 1.00 92.31 214 TYR A CA 1
ATOM 1705 C C . TYR A 1 214 ? -12.427 0.215 9.880 1.00 92.31 214 TYR A C 1
ATOM 1707 O O . TYR A 1 214 ? -11.722 0.672 8.992 1.00 92.31 214 TYR A O 1
ATOM 1715 N N . LEU A 1 215 ? -11.929 -0.082 11.088 1.00 92.50 215 LEU A N 1
ATOM 1716 C CA . LEU A 1 215 ? -10.503 0.049 11.416 1.00 92.50 215 LEU A CA 1
ATOM 1717 C C . LEU A 1 215 ? -9.634 -0.886 10.560 1.00 92.50 215 LEU A C 1
ATOM 1719 O O . LEU A 1 215 ? -8.604 -0.459 10.047 1.00 92.50 215 LEU A O 1
ATOM 1723 N N . PHE A 1 216 ? -10.067 -2.133 10.353 1.00 94.06 216 PHE A N 1
ATOM 1724 C CA . PHE A 1 216 ? -9.347 -3.076 9.492 1.00 94.06 216 PHE A CA 1
ATOM 1725 C C . PHE A 1 216 ? -9.448 -2.677 8.016 1.00 94.06 216 PHE A C 1
ATOM 1727 O O . PHE A 1 216 ? -8.476 -2.807 7.279 1.00 94.06 216 PHE A O 1
ATOM 1734 N N . VAL A 1 217 ? -10.582 -2.106 7.593 1.00 95.12 217 VAL A N 1
ATOM 1735 C CA . VAL A 1 217 ? -10.727 -1.542 6.240 1.00 95.12 217 VAL A CA 1
ATOM 1736 C C . VAL A 1 217 ? -9.739 -0.390 6.022 1.00 95.12 217 VAL A C 1
ATOM 1738 O O . VAL A 1 217 ? -9.075 -0.352 4.989 1.00 95.12 217 VAL A O 1
ATOM 1741 N N . SER A 1 218 ? -9.557 0.495 7.009 1.00 95.19 218 SER A N 1
ATOM 1742 C CA . SER A 1 218 ? -8.542 1.556 6.951 1.00 95.19 218 SER A CA 1
ATOM 1743 C C . SER A 1 218 ? -7.123 1.008 6.783 1.00 95.19 218 SER A C 1
ATOM 1745 O O . SER A 1 218 ? -6.355 1.558 5.998 1.00 95.19 218 SER A O 1
ATOM 1747 N N . LEU A 1 219 ? -6.780 -0.090 7.467 1.00 95.12 219 LEU A N 1
ATOM 1748 C CA . LEU A 1 219 ? -5.482 -0.751 7.289 1.00 95.12 219 LEU A CA 1
ATOM 1749 C C . LEU A 1 219 ? -5.317 -1.282 5.858 1.00 95.12 219 LEU A C 1
ATOM 1751 O O . LEU A 1 219 ? -4.285 -1.031 5.246 1.00 95.12 219 LEU A O 1
ATOM 1755 N N . ILE A 1 220 ? -6.346 -1.920 5.286 1.00 95.88 220 ILE A N 1
ATOM 1756 C CA . ILE A 1 220 ? -6.318 -2.397 3.891 1.00 95.88 220 ILE A CA 1
ATOM 1757 C C . ILE A 1 220 ? -6.090 -1.239 2.909 1.00 95.88 220 ILE A C 1
ATOM 1759 O O . ILE A 1 220 ? -5.286 -1.375 1.986 1.00 95.88 220 ILE A O 1
ATOM 1763 N N . ILE A 1 221 ? -6.750 -0.093 3.109 1.00 96.31 221 ILE A N 1
ATOM 1764 C CA . ILE A 1 221 ? -6.573 1.096 2.257 1.00 96.31 221 ILE A CA 1
ATOM 1765 C C . ILE A 1 221 ? -5.118 1.566 2.288 1.00 96.31 221 ILE A C 1
ATOM 1767 O O . ILE A 1 221 ? -4.501 1.738 1.236 1.00 96.31 221 ILE A O 1
ATOM 1771 N N . VAL A 1 222 ? -4.550 1.751 3.482 1.00 95.75 222 VAL A N 1
ATOM 1772 C CA . VAL A 1 222 ? -3.178 2.260 3.616 1.00 95.75 222 VAL A CA 1
ATOM 1773 C C . VAL A 1 222 ? -2.165 1.253 3.072 1.00 95.75 222 VAL A C 1
ATOM 1775 O O . VAL A 1 222 ? -1.269 1.644 2.326 1.00 95.75 222 VAL A O 1
ATOM 1778 N N . THR A 1 223 ? -2.339 -0.042 3.349 1.00 94.44 223 THR A N 1
ATOM 1779 C CA . THR A 1 223 ? -1.506 -1.104 2.763 1.00 94.44 223 THR A CA 1
ATOM 1780 C C . THR A 1 223 ? -1.600 -1.125 1.236 1.00 94.44 223 THR A C 1
ATOM 1782 O O . THR A 1 223 ? -0.592 -1.356 0.569 1.00 94.44 223 THR A O 1
ATOM 1785 N N . SER A 1 224 ? -2.767 -0.809 0.666 1.00 94.56 224 SER A N 1
ATOM 1786 C CA . SER A 1 224 ? -2.935 -0.744 -0.789 1.00 94.56 224 SER A CA 1
ATOM 1787 C C . SER A 1 224 ? -2.078 0.360 -1.414 1.00 94.56 224 SER A C 1
ATOM 1789 O O . SER A 1 224 ? -1.375 0.109 -2.394 1.00 94.56 224 SER A O 1
ATOM 1791 N N . PHE A 1 225 ? -2.063 1.560 -0.827 1.00 93.25 225 PHE A N 1
ATOM 1792 C CA . PHE A 1 225 ? -1.177 2.638 -1.284 1.00 93.25 225 PHE A CA 1
ATOM 1793 C C . PHE A 1 225 ? 0.296 2.326 -1.025 1.00 93.25 225 PHE A C 1
ATOM 1795 O O . PHE A 1 225 ? 1.156 2.624 -1.856 1.00 93.25 225 PHE A O 1
ATOM 1802 N N . TRP A 1 226 ? 0.590 1.684 0.104 1.00 92.12 226 TRP A N 1
ATOM 1803 C CA . TRP A 1 226 ? 1.946 1.286 0.451 1.00 92.12 226 TRP A CA 1
ATOM 1804 C C . TRP A 1 226 ? 2.545 0.320 -0.581 1.00 92.12 226 TRP A C 1
ATOM 1806 O O . TRP A 1 226 ? 3.697 0.490 -0.985 1.00 92.12 226 TRP A O 1
ATOM 1816 N N . GLY A 1 227 ? 1.732 -0.609 -1.094 1.00 91.19 227 GLY A N 1
ATOM 1817 C CA . GLY A 1 227 ? 2.107 -1.543 -2.157 1.00 91.19 227 GLY A CA 1
ATOM 1818 C C . GLY A 1 227 ? 2.534 -0.886 -3.475 1.00 91.19 227 GLY A C 1
ATOM 1819 O O . GLY A 1 227 ? 3.234 -1.522 -4.255 1.00 91.19 227 GLY A O 1
ATOM 1820 N N . ILE A 1 228 ? 2.188 0.382 -3.733 1.00 91.50 228 ILE A N 1
ATOM 1821 C CA . ILE A 1 228 ? 2.689 1.103 -4.919 1.00 91.50 228 ILE A CA 1
ATOM 1822 C C . ILE A 1 228 ? 4.175 1.456 -4.761 1.00 91.50 228 ILE A C 1
ATOM 1824 O O . ILE A 1 228 ? 4.913 1.487 -5.744 1.00 91.50 228 ILE A O 1
ATOM 1828 N N . SER A 1 229 ? 4.606 1.751 -3.532 1.00 87.44 229 SER A N 1
ATOM 1829 C CA . SER A 1 229 ? 5.932 2.318 -3.252 1.00 87.44 229 SER A CA 1
ATOM 1830 C C . SER A 1 229 ? 6.964 1.294 -2.785 1.00 87.44 229 SER A C 1
ATOM 1832 O O . SER A 1 229 ? 8.158 1.588 -2.830 1.00 87.44 229 SER A O 1
ATOM 1834 N N . GLU A 1 230 ? 6.513 0.149 -2.273 1.00 86.62 230 GLU A N 1
ATOM 1835 C CA . GLU A 1 230 ? 7.356 -0.865 -1.640 1.00 86.62 230 GLU A CA 1
ATOM 1836 C C . GLU A 1 230 ? 6.860 -2.279 -1.975 1.00 86.62 230 GLU A C 1
ATOM 1838 O O . GLU A 1 230 ? 5.681 -2.508 -2.256 1.00 86.62 230 GLU A O 1
ATOM 1843 N N . ASN A 1 231 ? 7.751 -3.264 -1.860 1.00 85.50 231 ASN A N 1
ATOM 1844 C CA . ASN A 1 231 ? 7.482 -4.667 -2.204 1.00 85.50 231 ASN A CA 1
ATOM 1845 C C . ASN A 1 231 ? 6.776 -5.462 -1.088 1.00 85.50 231 ASN A C 1
ATOM 1847 O O . ASN A 1 231 ? 7.042 -6.645 -0.886 1.00 85.50 231 ASN A O 1
ATOM 1851 N N . VAL A 1 232 ? 5.869 -4.819 -0.351 1.00 84.00 232 VAL A N 1
ATOM 1852 C CA . VAL A 1 232 ? 5.238 -5.387 0.858 1.00 84.00 232 VAL A CA 1
ATOM 1853 C C . VAL A 1 232 ? 4.227 -6.494 0.581 1.00 84.00 232 VAL A C 1
ATOM 1855 O O . VAL A 1 232 ? 3.970 -7.322 1.447 1.00 84.00 232 VAL A O 1
ATOM 1858 N N . LEU A 1 233 ? 3.674 -6.538 -0.632 1.00 86.00 233 LEU A N 1
ATOM 1859 C CA . LEU A 1 233 ? 2.644 -7.511 -1.003 1.00 86.00 233 LEU A CA 1
ATOM 1860 C C . LEU A 1 233 ? 3.212 -8.897 -1.334 1.00 86.00 233 LEU A C 1
ATOM 1862 O O . LEU A 1 233 ? 2.472 -9.876 -1.301 1.00 86.00 233 LEU A O 1
ATOM 1866 N N . MET A 1 234 ? 4.511 -8.975 -1.640 1.00 82.50 234 MET A N 1
ATOM 1867 C CA . MET A 1 234 ? 5.183 -10.193 -2.105 1.00 82.50 234 MET A CA 1
ATOM 1868 C C . MET A 1 234 ? 5.334 -11.258 -1.027 1.00 82.50 234 MET A C 1
ATOM 1870 O O . MET A 1 234 ? 5.197 -12.450 -1.301 1.00 82.50 234 MET A O 1
ATOM 1874 N N . SER A 1 235 ? 5.657 -10.831 0.192 1.00 79.88 235 SER A N 1
ATOM 1875 C CA . SER A 1 235 ? 5.829 -11.743 1.312 1.00 79.88 235 SER A CA 1
ATOM 1876 C C . SER A 1 235 ? 4.513 -11.865 2.059 1.00 79.88 235 SER A C 1
ATOM 1878 O O . SER A 1 235 ? 4.043 -10.899 2.657 1.00 79.88 235 SER A O 1
ATOM 1880 N N . VAL A 1 236 ? 3.950 -13.073 2.070 1.00 76.75 236 VAL A N 1
ATOM 1881 C CA . VAL A 1 236 ? 2.731 -13.396 2.826 1.00 76.75 236 VAL A CA 1
ATOM 1882 C C . VAL A 1 236 ? 2.867 -12.985 4.297 1.00 76.75 236 VAL A C 1
ATOM 1884 O O . VAL A 1 236 ? 1.925 -12.455 4.874 1.00 76.75 236 VAL A O 1
ATOM 1887 N N . GLY A 1 237 ? 4.061 -13.146 4.881 1.00 76.19 237 GLY A N 1
ATOM 1888 C CA . GLY A 1 237 ? 4.339 -12.784 6.273 1.00 76.19 237 GLY A CA 1
ATOM 1889 C C . GLY A 1 237 ? 4.378 -11.278 6.561 1.00 76.19 237 GLY A C 1
ATOM 1890 O O . GLY A 1 237 ? 4.229 -10.897 7.716 1.00 76.19 237 GLY A O 1
ATOM 1891 N N . PHE A 1 238 ? 4.553 -10.427 5.544 1.00 79.06 238 PHE A N 1
ATOM 1892 C CA . PHE A 1 238 ? 4.528 -8.961 5.677 1.00 79.06 238 PHE A CA 1
ATOM 1893 C C . PHE A 1 238 ? 3.274 -8.321 5.065 1.00 79.06 238 PHE A C 1
ATOM 1895 O O . PHE A 1 238 ? 3.016 -7.130 5.261 1.00 79.06 238 PHE A O 1
ATOM 1902 N N . ASN A 1 239 ? 2.459 -9.099 4.354 1.00 87.75 239 ASN A N 1
ATOM 1903 C CA . ASN A 1 239 ? 1.212 -8.635 3.777 1.00 87.75 239 ASN A CA 1
ATOM 1904 C C . ASN A 1 239 ? 0.076 -8.732 4.807 1.00 87.75 239 ASN A C 1
ATOM 1906 O O . ASN A 1 239 ? -0.626 -9.740 4.905 1.00 87.75 239 ASN A O 1
ATOM 1910 N N . ILE A 1 240 ? -0.133 -7.652 5.565 1.00 86.88 240 ILE A N 1
ATOM 1911 C CA . ILE A 1 240 ? -1.168 -7.602 6.612 1.00 86.88 240 ILE A CA 1
ATOM 1912 C C . ILE A 1 240 ? -2.586 -7.870 6.079 1.00 86.88 240 ILE A C 1
ATOM 1914 O O . ILE A 1 240 ? -3.439 -8.354 6.820 1.00 86.88 240 ILE A O 1
ATOM 1918 N N . THR A 1 241 ? -2.853 -7.613 4.795 1.00 89.38 241 THR A N 1
ATOM 1919 C CA . THR A 1 241 ? -4.164 -7.870 4.185 1.00 89.38 241 THR A CA 1
ATOM 1920 C C . THR A 1 241 ? -4.521 -9.356 4.220 1.00 89.38 241 THR A C 1
ATOM 1922 O O . THR A 1 241 ? -5.689 -9.687 4.426 1.00 89.38 241 THR A O 1
ATOM 1925 N N . VAL A 1 242 ? -3.526 -10.246 4.127 1.00 90.25 242 VAL A N 1
ATOM 1926 C CA . VAL A 1 242 ? -3.728 -11.701 4.211 1.00 90.25 242 VAL A CA 1
ATOM 1927 C C . VAL A 1 242 ? -4.262 -12.114 5.583 1.00 90.25 242 VAL A C 1
ATOM 1929 O O . VAL A 1 242 ? -5.151 -12.959 5.665 1.00 90.25 242 VAL A O 1
ATOM 1932 N N . LEU A 1 243 ? -3.807 -11.478 6.670 1.00 89.12 243 LEU A N 1
ATOM 1933 C CA . LEU A 1 243 ? -4.315 -11.765 8.020 1.00 89.12 243 LEU A CA 1
ATOM 1934 C C . LEU A 1 243 ? -5.825 -11.511 8.125 1.00 89.12 243 LEU A C 1
ATOM 1936 O O . LEU A 1 243 ? -6.540 -12.227 8.832 1.00 89.12 243 LEU A O 1
ATOM 1940 N N . PHE A 1 244 ? -6.335 -10.524 7.387 1.00 91.19 244 PHE A N 1
ATOM 1941 C CA . PHE A 1 244 ? -7.756 -10.187 7.389 1.00 91.19 244 PHE A CA 1
ATOM 1942 C C . PHE A 1 244 ? -8.610 -11.129 6.540 1.00 91.19 244 PHE A C 1
ATOM 1944 O O . PHE A 1 244 ? -9.814 -11.223 6.790 1.00 91.19 244 PHE A O 1
ATOM 1951 N N . TRP A 1 245 ? -8.018 -11.898 5.621 1.00 92.00 245 TRP A N 1
ATOM 1952 C CA . TRP A 1 245 ? -8.746 -12.933 4.875 1.00 92.00 245 TRP A CA 1
ATOM 1953 C C . TRP A 1 245 ? -9.310 -14.025 5.789 1.00 92.00 245 TRP A C 1
ATOM 1955 O O . TRP A 1 245 ? -10.306 -14.659 5.446 1.00 92.00 245 TRP A O 1
ATOM 1965 N N . SER A 1 246 ? -8.760 -14.184 7.000 1.00 89.94 246 SER A N 1
ATOM 1966 C CA . SER A 1 246 ? -9.310 -15.071 8.036 1.00 89.94 246 SER A CA 1
ATOM 1967 C C . SER A 1 246 ? -10.789 -14.799 8.355 1.00 89.94 246 SER A C 1
ATOM 1969 O O . SER A 1 246 ? -11.510 -15.710 8.762 1.00 89.94 246 SER A O 1
ATOM 1971 N N . VAL A 1 247 ? -11.282 -13.576 8.127 1.00 90.06 247 VAL A N 1
ATOM 1972 C CA . VAL A 1 247 ? -12.703 -13.227 8.295 1.00 90.06 247 VAL A CA 1
ATOM 1973 C C . VAL A 1 247 ? -13.598 -14.004 7.326 1.00 90.06 247 VAL A C 1
ATOM 1975 O O . VAL A 1 247 ? -14.723 -14.343 7.687 1.00 90.06 247 VAL A O 1
ATOM 1978 N N . LEU A 1 248 ? -13.106 -14.340 6.131 1.00 89.31 248 LEU A N 1
ATOM 1979 C CA . LEU A 1 248 ? -13.852 -15.125 5.144 1.00 89.31 248 LEU A CA 1
ATOM 1980 C C . LEU A 1 248 ? -14.052 -16.575 5.603 1.00 89.31 248 LEU A C 1
ATOM 1982 O O . LEU A 1 248 ? -15.104 -17.159 5.355 1.00 89.31 248 LEU A O 1
ATOM 1986 N N . LEU A 1 249 ? -13.083 -17.120 6.342 1.00 87.19 249 LEU A N 1
ATOM 1987 C CA . LEU A 1 249 ? -13.126 -18.482 6.880 1.00 87.19 249 LEU A CA 1
ATOM 1988 C C . LEU A 1 249 ? -14.054 -18.614 8.096 1.00 87.19 249 LEU A C 1
ATOM 1990 O O . LEU A 1 249 ? -14.524 -19.702 8.403 1.00 87.19 249 LEU A O 1
ATOM 1994 N N . ARG A 1 250 ? -14.375 -17.516 8.793 1.00 77.12 250 ARG A N 1
ATOM 1995 C CA . ARG A 1 250 ? -15.263 -17.571 9.972 1.00 77.12 250 ARG A CA 1
ATOM 1996 C C . ARG A 1 250 ? -16.716 -17.912 9.632 1.00 77.12 250 ARG A C 1
ATOM 1998 O O . ARG A 1 250 ? -17.464 -18.296 10.525 1.00 77.12 250 ARG A O 1
ATOM 2005 N N . ARG A 1 251 ? -17.135 -17.768 8.369 1.00 54.94 251 ARG A N 1
ATOM 2006 C CA . ARG A 1 251 ? -18.534 -17.968 7.958 1.00 54.94 251 ARG A CA 1
ATOM 2007 C C . ARG A 1 251 ? -18.908 -19.445 7.776 1.00 54.94 251 ARG A C 1
ATOM 2009 O O . ARG A 1 251 ? -20.082 -19.775 7.900 1.00 54.94 251 ARG A O 1
ATOM 2016 N N . THR A 1 252 ? -17.942 -20.332 7.534 1.00 51.00 252 THR A N 1
ATOM 2017 C CA . THR A 1 252 ? -18.201 -21.770 7.340 1.00 51.00 252 THR A CA 1
ATOM 2018 C C . THR A 1 252 ? -18.477 -22.504 8.656 1.00 51.00 252 THR A C 1
ATOM 2020 O O . THR A 1 252 ? -19.389 -23.322 8.699 1.00 51.00 252 THR A O 1
ATOM 2023 N N . SER A 1 253 ? -17.824 -22.137 9.766 1.00 47.38 253 SER A N 1
ATOM 2024 C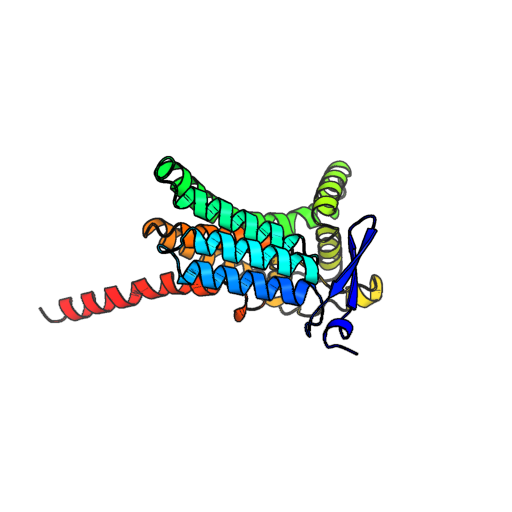 CA . SER A 1 253 ? -17.996 -22.862 11.043 1.00 47.38 253 SER A CA 1
ATOM 2025 C C . SER A 1 253 ? -19.346 -22.640 11.741 1.00 47.38 253 SER A C 1
ATOM 2027 O O . SER A 1 253 ? -19.734 -23.419 12.609 1.00 47.38 253 SER A O 1
ATOM 2029 N N . THR A 1 254 ? -20.083 -21.579 11.390 1.00 45.66 254 THR A N 1
ATOM 2030 C CA . THR A 1 254 ? -21.411 -21.315 11.981 1.00 45.66 254 THR A CA 1
ATOM 2031 C C . THR A 1 254 ? -22.517 -22.082 11.247 1.00 45.66 254 THR A C 1
ATOM 2033 O O . THR A 1 254 ? -23.479 -22.513 11.876 1.00 45.66 254 THR A O 1
ATOM 2036 N N . ASN A 1 255 ? -22.352 -22.322 9.940 1.00 40.78 255 ASN A N 1
ATOM 2037 C CA . ASN A 1 255 ? -23.309 -23.095 9.144 1.00 40.78 255 ASN A CA 1
ATOM 2038 C C . ASN A 1 255 ? -23.214 -24.605 9.414 1.00 40.78 255 ASN A C 1
ATOM 2040 O O . ASN A 1 255 ? -24.240 -25.276 9.406 1.00 40.78 255 ASN A O 1
ATOM 2044 N N . GLU A 1 256 ? -22.033 -25.137 9.744 1.00 44.41 256 GLU A N 1
ATOM 2045 C CA . GLU A 1 256 ? -21.892 -26.549 10.142 1.00 44.41 256 GLU A CA 1
ATOM 2046 C C . GLU A 1 256 ? -22.638 -26.871 11.448 1.00 44.41 256 GLU A C 1
ATOM 2048 O O . GLU A 1 256 ? -23.197 -27.957 11.582 1.00 44.41 256 GLU A O 1
ATOM 2053 N N . LYS A 1 257 ? -22.746 -25.908 12.377 1.00 38.62 257 LYS A N 1
ATOM 2054 C CA . LYS A 1 257 ? -23.553 -26.066 13.602 1.00 38.62 257 LYS A CA 1
ATOM 2055 C C . LYS A 1 257 ? -25.066 -26.005 13.364 1.00 38.62 257 LYS A C 1
ATOM 2057 O O . LYS A 1 257 ? -25.811 -26.595 14.141 1.00 38.62 257 LYS A O 1
ATOM 2062 N N . MET A 1 258 ? -25.534 -25.309 12.324 1.00 38.69 258 MET A N 1
ATOM 2063 C CA . MET A 1 258 ? -26.960 -25.308 11.951 1.00 38.69 258 MET A CA 1
ATOM 2064 C C . MET A 1 258 ? -27.365 -26.572 11.185 1.00 38.69 258 MET A C 1
ATOM 2066 O O . MET A 1 258 ? -28.473 -27.067 11.366 1.00 38.69 258 MET A O 1
ATOM 2070 N N . ILE A 1 259 ? -26.476 -27.127 10.356 1.00 48.28 259 ILE A N 1
ATOM 2071 C CA . ILE A 1 259 ? -26.779 -28.343 9.586 1.00 48.28 259 ILE A CA 1
ATOM 2072 C C . ILE A 1 259 ? -26.787 -29.577 10.501 1.00 48.28 259 ILE A C 1
ATOM 2074 O O . ILE A 1 259 ? -27.677 -30.411 10.368 1.00 48.28 259 ILE A O 1
ATOM 2078 N N . SER A 1 260 ? -25.889 -29.656 11.491 1.00 43.16 260 SER A N 1
ATOM 2079 C CA . SER A 1 260 ? -25.893 -30.759 12.466 1.00 43.16 260 SER A CA 1
ATOM 2080 C C . SER A 1 260 ? -27.062 -30.725 13.458 1.00 43.16 260 SER A C 1
ATOM 2082 O O . SER A 1 260 ? -27.370 -31.746 14.064 1.00 43.16 260 SER A O 1
ATOM 2084 N N . THR A 1 261 ? -27.733 -29.580 13.621 1.00 41.94 261 THR A N 1
ATOM 2085 C CA . THR A 1 261 ? -28.936 -29.460 14.463 1.00 41.94 261 THR A CA 1
ATOM 2086 C C . THR A 1 261 ? -30.232 -29.700 13.689 1.00 41.94 261 THR A C 1
ATOM 2088 O O . THR A 1 261 ? -31.198 -30.153 14.290 1.00 41.94 261 THR A O 1
ATOM 2091 N N . CYS A 1 262 ? -30.252 -29.491 12.366 1.00 42.66 262 CYS A N 1
ATOM 2092 C CA . CYS A 1 262 ? -31.401 -29.839 11.516 1.00 42.66 262 CYS A CA 1
ATOM 2093 C C . CYS A 1 262 ? -31.423 -31.309 11.060 1.00 42.66 262 CYS A C 1
ATOM 2095 O O . CYS A 1 262 ? -32.441 -31.762 10.554 1.00 42.66 262 CYS A O 1
ATOM 2097 N N . SER A 1 263 ? -30.335 -32.070 11.224 1.00 40.88 263 SER A N 1
ATOM 2098 C CA . SER A 1 263 ? -30.301 -33.512 10.923 1.00 40.88 263 SER A CA 1
ATOM 2099 C C . SER A 1 263 ? -30.609 -34.407 12.134 1.00 40.88 263 SER A C 1
ATOM 2101 O O . SER A 1 263 ? -30.377 -35.611 12.073 1.00 40.88 263 SER A O 1
ATOM 2103 N N . LEU A 1 264 ? -31.063 -33.823 13.249 1.00 44.19 264 LEU A N 1
ATOM 2104 C CA . LEU A 1 264 ? -31.392 -34.516 14.504 1.00 44.19 264 LEU A CA 1
ATOM 2105 C C . LEU A 1 264 ? -32.817 -34.204 15.005 1.00 44.19 264 LEU A C 1
ATOM 2107 O O . LEU A 1 264 ? -33.122 -34.466 16.168 1.00 44.19 264 LEU A O 1
ATOM 2111 N N . SER A 1 265 ? -33.682 -33.657 14.147 1.00 36.94 265 SER A N 1
ATOM 2112 C CA . SER A 1 265 ? -35.097 -33.381 14.443 1.00 36.94 265 SER A CA 1
ATOM 2113 C C . SER A 1 265 ? -36.022 -34.158 13.523 1.00 36.94 265 SER A C 1
ATOM 2115 O O . SER A 1 265 ? -35.816 -34.015 12.295 1.00 36.94 265 SER A O 1
#

Foldseek 3Di:
DDLQPPAWDFDDDPPDTDTATCSPANALVRVLLVLLLVLLVVCVVCQPVDDPVNVVVLVVSLVVSCVHSVDPLSVLLSVLLVVLVCQCPDPPNPPVSLVVLLVLLLCLQVVLLCCLPVLLVLCVDPDPVSVVVSVVVCVVLVNLSVVVNVCVVPDDFDQQADDQWQVVCCVPVVDTDRFAQSSNQCNHGNPPRSVVVSVLSNVLSVLCSVVSSSSVSSSSNSLSNSNGRGNQNVDCVSNVSNVSSVSVVVVVVVVVVVVVVVVVD

pLDDT: mean 82.77, std 15.03, range [36.94, 96.75]

Secondary structure (DSSP, 8-state):
--GGGTTEEEEEETTEEEEEE-TTSSSHHHHHHHHHHHHHHHHHHHGGG--HHHHHHHHHHHHHHHHHH--HHHHHHHHHHHHHHHHHH-SSSHHHHHHHHHHHHHHHHHHHHHHHHHHHHHHHSS-HHHHHHHHHHHHHTTTHHHHHHHHHHHSPPPSS------HHHHHHHS------HHHHHHHHHHHHHHHHHHHHHHHHHHHHHHTT-HHHHHHHHHHHHHHHHSSTTS-TTT-HHHHHHHHHHTTHHHHHHHHHHHT--

InterPro domains:
  IPR007016 O-antigen ligase-related domain [PF04932] (60-198)

Radius of gyration: 20.7 Å; chains: 1; bounding box: 68×51×54 Å